Protein AF-A0A813G1R0-F1 (afdb_monomer_lite)

Structure (mmCIF, N/CA/C/O backbone):
data_AF-A0A813G1R0-F1
#
_entry.id   AF-A0A813G1R0-F1
#
loop_
_atom_site.group_PDB
_atom_site.id
_atom_site.type_symbol
_atom_site.label_atom_id
_atom_site.label_alt_id
_atom_site.label_comp_id
_atom_site.label_asym_id
_atom_site.label_entity_id
_atom_site.label_seq_id
_atom_site.pdbx_PDB_ins_code
_atom_site.Cartn_x
_atom_site.Cartn_y
_atom_site.Cartn_z
_atom_site.occupancy
_atom_site.B_iso_or_equiv
_atom_site.auth_seq_id
_atom_site.auth_comp_id
_atom_site.auth_asym_id
_atom_site.auth_atom_id
_atom_site.pdbx_PDB_model_num
ATOM 1 N N . VAL A 1 1 ? 22.957 17.852 -50.162 1.00 30.73 1 VAL A N 1
ATOM 2 C CA . VAL A 1 1 ? 22.153 16.612 -50.132 1.00 30.73 1 VAL A CA 1
ATOM 3 C C . VAL A 1 1 ? 22.762 15.683 -51.160 1.00 30.73 1 VAL A C 1
ATOM 5 O O . VAL A 1 1 ? 22.678 15.998 -52.336 1.00 30.73 1 VAL A O 1
ATOM 8 N N . MET A 1 2 ? 23.471 14.641 -50.731 1.00 24.53 2 MET A N 1
ATOM 9 C CA . MET A 1 2 ? 23.895 13.564 -51.629 1.00 24.53 2 MET A CA 1
ATOM 10 C C . MET A 1 2 ? 22.888 12.437 -51.421 1.00 24.53 2 MET A C 1
ATOM 12 O O . MET A 1 2 ? 22.866 11.824 -50.357 1.00 24.53 2 MET A O 1
ATOM 16 N N . LEU A 1 3 ? 21.995 12.244 -52.390 1.00 28.62 3 LEU A N 1
ATOM 17 C CA . LEU A 1 3 ? 21.210 11.019 -52.495 1.00 28.62 3 LEU A CA 1
ATOM 18 C C . LEU A 1 3 ? 22.170 9.966 -53.045 1.00 28.62 3 LEU A C 1
ATOM 20 O O . LEU A 1 3 ? 22.413 9.924 -54.244 1.00 28.62 3 LEU A O 1
ATOM 24 N N . ASN A 1 4 ? 22.785 9.186 -52.158 1.00 29.17 4 ASN A N 1
ATOM 25 C CA . ASN A 1 4 ? 23.457 7.967 -52.591 1.00 29.17 4 ASN A CA 1
ATOM 26 C C . ASN A 1 4 ? 22.372 6.979 -53.015 1.00 29.17 4 ASN A C 1
ATOM 28 O O . ASN A 1 4 ? 21.433 6.751 -52.249 1.00 29.17 4 ASN A O 1
ATOM 32 N N . ASP A 1 5 ? 22.511 6.438 -54.225 1.00 32.50 5 ASP A N 1
ATOM 33 C CA . ASP A 1 5 ? 21.647 5.414 -54.805 1.00 32.50 5 ASP A CA 1
ATOM 34 C C . ASP A 1 5 ? 21.373 4.303 -53.789 1.00 32.50 5 ASP A C 1
ATOM 36 O O . ASP A 1 5 ? 22.211 3.440 -53.509 1.00 32.50 5 ASP A O 1
ATOM 40 N N . ALA A 1 6 ? 20.175 4.340 -53.208 1.00 33.00 6 ALA A N 1
ATOM 41 C CA . ALA A 1 6 ? 19.661 3.241 -52.424 1.00 33.00 6 ALA A CA 1
ATOM 42 C C . ALA A 1 6 ? 19.329 2.124 -53.413 1.00 33.00 6 ALA A C 1
ATOM 44 O O . ALA A 1 6 ? 18.341 2.200 -54.143 1.00 33.00 6 ALA A O 1
ATOM 45 N N . LEU A 1 7 ? 20.182 1.101 -53.443 1.00 29.75 7 LEU A N 1
ATOM 46 C CA . LEU A 1 7 ? 19.891 -0.191 -54.050 1.00 29.75 7 LEU A CA 1
ATOM 47 C C . LEU A 1 7 ? 18.472 -0.623 -53.649 1.00 29.75 7 LEU A C 1
ATOM 49 O O . LEU A 1 7 ? 18.201 -0.981 -52.499 1.00 29.75 7 LEU A O 1
ATOM 53 N N . LEU A 1 8 ? 17.568 -0.552 -54.625 1.00 35.28 8 LEU A N 1
ATOM 54 C CA . LEU A 1 8 ? 16.200 -1.052 -54.580 1.00 35.28 8 LEU A CA 1
ATOM 55 C C . LEU A 1 8 ? 16.245 -2.580 -54.524 1.00 35.28 8 LEU A C 1
ATOM 57 O O . LEU A 1 8 ? 16.062 -3.280 -55.516 1.00 35.28 8 LEU A O 1
ATOM 61 N N . THR A 1 9 ? 16.503 -3.108 -53.335 1.00 27.70 9 THR A N 1
ATOM 62 C CA . THR A 1 9 ? 16.216 -4.505 -53.022 1.00 27.70 9 THR A CA 1
ATOM 63 C C . THR A 1 9 ? 14.806 -4.566 -52.454 1.00 27.70 9 THR A C 1
ATOM 65 O O . THR A 1 9 ? 14.555 -4.074 -51.356 1.00 27.70 9 THR A O 1
ATOM 68 N N . HIS A 1 10 ? 13.884 -5.173 -53.207 1.00 36.81 10 HIS A N 1
ATOM 69 C CA . HIS A 1 10 ? 12.603 -5.659 -52.694 1.00 36.81 10 HIS A CA 1
ATOM 70 C C . HIS A 1 10 ? 12.878 -6.691 -51.592 1.00 36.81 10 HIS A C 1
ATOM 72 O O . HIS A 1 10 ? 12.956 -7.890 -51.840 1.00 36.81 10 HIS A O 1
ATOM 78 N N . GLN A 1 11 ? 13.058 -6.227 -50.362 1.00 30.17 11 GLN A N 1
ATOM 79 C CA . GLN A 1 11 ? 12.936 -7.065 -49.183 1.00 30.17 11 GLN A CA 1
ATOM 80 C C . GLN A 1 11 ? 11.749 -6.541 -48.393 1.00 30.17 11 GLN A C 1
ATOM 82 O O . GLN A 1 11 ? 11.719 -5.377 -47.994 1.00 30.17 11 GLN A O 1
ATOM 87 N N . LEU A 1 12 ? 10.764 -7.424 -48.197 1.00 37.59 12 LEU A N 1
ATOM 88 C CA . LEU A 1 12 ? 9.763 -7.291 -47.142 1.00 37.59 12 LEU A CA 1
ATOM 89 C C . LEU A 1 12 ? 10.468 -6.786 -45.878 1.00 37.59 12 LEU A C 1
ATOM 91 O O . LEU A 1 12 ? 11.573 -7.268 -45.596 1.00 37.59 12 LEU A O 1
ATOM 95 N N . PRO A 1 13 ? 9.892 -5.814 -45.153 1.00 39.03 13 PRO A N 1
ATOM 96 C CA . PRO A 1 13 ? 10.573 -5.180 -44.041 1.00 39.03 13 PRO A CA 1
ATOM 97 C C . PRO A 1 13 ? 10.873 -6.241 -42.983 1.00 39.03 13 PRO A C 1
ATOM 99 O O . PRO A 1 13 ? 10.027 -6.589 -42.169 1.00 39.03 13 PRO A O 1
ATOM 102 N N . ARG A 1 14 ? 12.101 -6.772 -42.981 1.00 38.94 14 ARG A N 1
ATOM 103 C CA . ARG A 1 14 ? 12.626 -7.473 -41.817 1.00 38.94 14 ARG A CA 1
ATOM 104 C C . ARG A 1 14 ? 12.678 -6.430 -40.718 1.00 38.94 14 ARG A C 1
ATOM 106 O O . ARG A 1 14 ? 13.486 -5.498 -40.775 1.00 38.94 14 ARG A O 1
ATOM 113 N N . ALA A 1 15 ? 11.764 -6.569 -39.766 1.00 39.00 15 ALA A N 1
ATOM 114 C CA . ALA A 1 15 ? 11.732 -5.728 -38.594 1.00 39.00 15 ALA A CA 1
ATOM 115 C C . ALA A 1 15 ? 13.125 -5.759 -37.933 1.00 39.00 15 ALA A C 1
ATOM 117 O O . ALA A 1 15 ? 13.705 -6.839 -37.769 1.00 39.00 15 ALA A O 1
ATOM 118 N N . PRO A 1 16 ? 13.725 -4.600 -37.613 1.00 41.12 16 PRO A N 1
ATOM 119 C CA . PRO A 1 16 ? 14.946 -4.583 -36.822 1.00 41.12 16 PRO A CA 1
ATOM 120 C C . PRO A 1 16 ? 14.665 -5.242 -35.465 1.00 41.12 16 PRO A C 1
ATOM 122 O O . PRO A 1 16 ? 13.560 -5.108 -34.936 1.00 41.12 16 PRO A O 1
ATOM 125 N N . GLN A 1 17 ? 15.655 -5.956 -34.914 1.00 39.81 17 GLN A N 1
ATOM 126 C CA . GLN A 1 17 ? 15.546 -6.613 -33.607 1.00 39.81 17 GLN A CA 1
ATOM 127 C C . GLN A 1 17 ? 14.906 -5.668 -32.578 1.00 39.81 17 GLN A C 1
ATOM 129 O O . GLN A 1 17 ? 15.433 -4.589 -32.308 1.00 39.81 17 GLN A O 1
ATOM 134 N N . GLY A 1 18 ? 13.757 -6.084 -32.038 1.00 46.78 18 GLY A N 1
ATOM 135 C CA . GLY A 1 18 ? 13.035 -5.373 -30.982 1.00 46.78 18 GLY A CA 1
ATOM 136 C C . GLY A 1 18 ? 11.802 -4.571 -31.410 1.00 46.78 18 GLY A C 1
ATOM 137 O O . GLY A 1 18 ? 11.197 -3.955 -30.540 1.00 46.78 18 GLY A O 1
ATOM 138 N N . LYS A 1 19 ? 11.403 -4.567 -32.690 1.00 43.75 19 LYS A N 1
ATOM 139 C CA . LYS A 1 19 ? 10.114 -3.994 -33.125 1.00 43.75 19 LYS A CA 1
ATOM 140 C C . LYS A 1 19 ? 9.242 -5.043 -33.802 1.00 43.75 19 LYS A C 1
ATOM 142 O O . LYS A 1 19 ? 9.749 -5.852 -34.574 1.00 43.75 19 LYS A O 1
ATOM 147 N N . SER A 1 20 ? 7.952 -5.046 -33.494 1.00 49.38 20 SER A N 1
ATOM 148 C CA . SER A 1 20 ? 6.974 -5.979 -34.075 1.00 49.38 20 SER A CA 1
ATOM 149 C C . SER A 1 20 ? 6.301 -5.356 -35.306 1.00 49.38 20 SER A C 1
ATOM 151 O O . SER A 1 20 ? 6.357 -4.141 -35.487 1.00 49.38 20 SER A O 1
ATOM 153 N N . GLU A 1 21 ? 5.665 -6.153 -36.175 1.00 49.56 21 GLU A N 1
ATOM 154 C CA . GLU A 1 21 ? 4.929 -5.628 -37.347 1.00 49.56 21 GLU A CA 1
ATOM 155 C C . GLU A 1 21 ? 3.867 -4.573 -36.971 1.00 49.56 21 GLU A C 1
ATOM 157 O O . GLU A 1 21 ? 3.545 -3.718 -37.792 1.00 49.56 21 GLU A O 1
ATOM 162 N N . GLY A 1 22 ? 3.383 -4.578 -35.722 1.00 54.81 22 GLY A N 1
ATOM 163 C CA . GLY A 1 22 ? 2.436 -3.594 -35.188 1.00 54.81 22 GLY A CA 1
ATOM 164 C C . GLY A 1 22 ? 3.024 -2.213 -34.870 1.00 54.81 22 GLY A C 1
ATOM 165 O O . GLY A 1 22 ? 2.262 -1.267 -34.695 1.00 54.81 22 GLY A O 1
ATOM 166 N N . ASP A 1 23 ? 4.353 -2.058 -34.837 1.00 54.28 23 ASP A N 1
ATOM 167 C CA . ASP A 1 23 ? 5.009 -0.752 -34.634 1.00 54.28 23 ASP A CA 1
ATOM 168 C C . ASP A 1 23 ? 5.011 0.116 -35.902 1.00 54.28 23 ASP A C 1
ATOM 170 O O . ASP A 1 23 ? 5.412 1.285 -35.874 1.00 54.28 23 ASP A O 1
ATOM 174 N N . PHE A 1 24 ? 4.590 -0.456 -37.031 1.00 57.41 24 PHE A N 1
ATOM 175 C CA . PHE A 1 24 ? 4.433 0.252 -38.288 1.00 57.41 24 PHE A CA 1
ATOM 176 C C . PHE A 1 24 ? 2.942 0.480 -38.560 1.00 57.41 24 PHE A C 1
ATOM 178 O O . PHE A 1 24 ? 2.126 -0.413 -38.336 1.00 57.41 24 PHE A O 1
ATOM 185 N N . PRO A 1 25 ? 2.550 1.662 -39.069 1.00 59.22 25 PRO A N 1
ATOM 186 C CA . PRO A 1 25 ? 1.177 1.873 -39.510 1.00 59.22 25 PRO A CA 1
ATOM 187 C C . PRO A 1 25 ? 0.810 0.808 -40.556 1.00 59.22 25 PRO A C 1
ATOM 189 O O . PRO A 1 25 ? 1.665 0.494 -41.390 1.00 59.22 25 PRO A O 1
ATOM 192 N N . PRO A 1 26 ? -0.432 0.285 -40.548 1.00 58.59 26 PRO A N 1
ATOM 193 C CA . PRO A 1 26 ? -0.821 -0.879 -41.336 1.00 58.59 26 PRO A CA 1
ATOM 194 C C . PRO A 1 26 ? -0.402 -0.706 -42.795 1.00 58.59 26 PRO A C 1
ATOM 196 O O . PRO A 1 26 ? -0.810 0.243 -43.479 1.00 58.59 26 PRO A O 1
ATOM 199 N N . ALA A 1 27 ? 0.474 -1.603 -43.242 1.00 56.25 27 ALA A N 1
ATOM 200 C CA . ALA A 1 27 ? 1.057 -1.555 -44.568 1.00 56.25 27 ALA A CA 1
ATOM 201 C C . ALA A 1 27 ? -0.015 -1.939 -45.596 1.00 56.25 27 ALA A C 1
ATOM 203 O O . ALA A 1 27 ? -0.269 -3.108 -45.865 1.00 56.25 27 ALA A O 1
ATOM 204 N N . SER A 1 28 ? -0.658 -0.935 -46.190 1.00 55.91 28 SER A N 1
ATOM 205 C CA . SER A 1 28 ? -1.294 -1.127 -47.493 1.00 55.91 28 SER A CA 1
ATOM 206 C C . SER A 1 28 ? -0.185 -1.291 -48.533 1.00 55.91 28 SER A C 1
ATOM 208 O O . SER A 1 28 ? 0.828 -0.592 -48.469 1.00 55.91 28 SER A O 1
ATOM 210 N N . ALA A 1 29 ? -0.372 -2.199 -49.495 1.00 61.06 29 ALA A N 1
ATOM 211 C CA . ALA A 1 29 ? 0.626 -2.626 -50.489 1.00 61.06 29 ALA A CA 1
ATOM 212 C C . ALA A 1 29 ? 1.203 -1.510 -51.403 1.00 61.06 29 ALA A C 1
ATOM 214 O O . ALA A 1 29 ? 1.946 -1.800 -52.334 1.00 61.06 29 ALA A O 1
ATOM 215 N N . GLN A 1 30 ? 0.878 -0.238 -51.154 1.00 62.22 30 GLN A N 1
ATOM 216 C CA . GLN A 1 30 ? 1.294 0.934 -51.929 1.00 62.22 30 GLN A CA 1
ATOM 217 C C . GLN A 1 30 ? 2.112 1.969 -51.136 1.00 62.22 30 GLN A C 1
ATOM 219 O O . GLN A 1 30 ? 2.388 3.046 -51.662 1.00 62.22 30 GLN A O 1
ATOM 224 N N . ARG A 1 31 ? 2.505 1.704 -49.883 1.00 62.78 31 ARG A N 1
ATOM 225 C CA . ARG A 1 31 ? 3.270 2.680 -49.083 1.00 62.78 31 ARG A CA 1
ATOM 226 C C . ARG A 1 31 ? 4.737 2.278 -48.943 1.00 62.78 31 ARG A C 1
ATOM 228 O O . ARG A 1 31 ? 5.054 1.225 -48.401 1.00 62.78 31 ARG A O 1
ATOM 235 N N . LEU A 1 32 ? 5.625 3.152 -49.420 1.00 67.50 32 LEU A N 1
ATOM 236 C CA . LEU A 1 32 ? 7.070 3.078 -49.202 1.00 67.50 32 LEU A CA 1
ATOM 237 C C . LEU A 1 32 ? 7.421 3.853 -47.929 1.00 67.50 32 LEU A C 1
ATOM 239 O O . LEU A 1 32 ? 7.044 5.016 -47.785 1.00 67.50 32 LEU A O 1
ATOM 243 N N . TYR A 1 33 ? 8.154 3.215 -47.020 1.00 71.50 33 TYR A N 1
ATOM 244 C CA . TYR A 1 33 ? 8.615 3.829 -45.777 1.00 71.50 33 TYR A CA 1
ATOM 245 C C . TYR A 1 33 ? 10.126 4.040 -45.828 1.00 71.50 33 TYR A C 1
ATOM 247 O O . TYR A 1 33 ? 10.878 3.150 -46.224 1.00 71.50 33 TYR A O 1
ATOM 255 N N . VAL A 1 34 ? 10.578 5.216 -45.397 1.00 77.44 34 VAL A N 1
ATOM 256 C CA . VAL A 1 34 ? 12.003 5.524 -45.248 1.00 77.44 34 VAL A CA 1
ATOM 257 C C . VAL A 1 34 ? 12.429 5.157 -43.830 1.00 77.44 34 VAL A C 1
ATOM 259 O O . VAL A 1 34 ? 11.888 5.693 -42.865 1.00 77.44 34 VAL A O 1
ATOM 262 N N . LYS A 1 35 ? 13.388 4.233 -43.701 1.00 76.38 35 LYS A N 1
ATOM 263 C CA . LYS A 1 35 ? 13.893 3.766 -42.400 1.00 76.38 35 LYS A CA 1
ATOM 264 C C . LYS A 1 35 ? 14.818 4.786 -41.735 1.00 76.38 35 LYS A C 1
ATOM 266 O O . LYS A 1 35 ? 14.708 5.023 -40.537 1.00 76.38 35 LYS A O 1
ATOM 271 N N . GLU A 1 36 ? 15.732 5.369 -42.503 1.00 79.25 36 GLU A N 1
ATOM 272 C CA . GLU A 1 36 ? 16.735 6.306 -42.001 1.00 79.25 36 GLU A CA 1
ATOM 273 C C . GLU A 1 36 ? 17.162 7.302 -43.081 1.00 79.25 36 GLU A C 1
ATOM 275 O O . GLU A 1 36 ? 17.085 7.020 -44.277 1.00 79.25 36 GLU A O 1
ATOM 280 N N . LEU A 1 37 ? 17.618 8.473 -42.637 1.00 81.88 37 LEU A N 1
ATOM 281 C CA . LEU A 1 37 ? 18.234 9.500 -43.467 1.00 81.88 37 LEU A CA 1
ATOM 282 C C . LEU A 1 37 ? 19.536 9.928 -42.797 1.00 81.88 37 LEU A C 1
ATOM 284 O O . LEU A 1 37 ? 19.546 10.270 -41.614 1.00 81.88 37 LEU A O 1
ATOM 288 N N . ASN A 1 38 ? 20.622 9.927 -43.562 1.00 82.00 38 ASN A N 1
ATOM 289 C CA . ASN A 1 38 ? 21.938 10.318 -43.080 1.00 82.00 38 ASN A CA 1
ATOM 290 C C . ASN A 1 38 ? 22.270 11.724 -43.589 1.00 82.00 38 ASN A C 1
ATOM 292 O O . ASN A 1 38 ? 22.251 11.982 -44.793 1.00 82.00 38 ASN A O 1
ATOM 296 N N . PHE A 1 39 ? 22.572 12.639 -42.667 1.00 81.19 39 PHE A N 1
ATOM 297 C CA . PHE A 1 39 ? 22.906 14.028 -42.976 1.00 81.19 39 PHE A CA 1
ATOM 298 C C . PHE A 1 39 ? 24.351 14.330 -42.577 1.00 81.19 39 PHE A C 1
ATOM 300 O O . PHE A 1 39 ? 24.813 13.910 -41.521 1.00 81.19 39 PHE A O 1
ATOM 307 N N . GLN A 1 40 ? 25.053 15.102 -43.408 1.00 80.19 40 GLN A N 1
ATOM 308 C CA . GLN A 1 40 ? 26.428 15.531 -43.157 1.00 80.19 40 GLN A CA 1
ATOM 309 C C . GLN A 1 40 ? 26.513 17.061 -43.159 1.00 80.19 40 GLN A C 1
ATOM 311 O O . GLN A 1 40 ? 25.899 17.727 -43.992 1.00 80.19 40 GLN A O 1
ATOM 316 N N . SER A 1 41 ? 27.301 17.611 -42.238 1.00 81.69 41 SER A N 1
ATOM 317 C CA . SER A 1 41 ? 27.563 19.041 -42.076 1.00 81.69 41 SER A CA 1
ATOM 318 C C . SER A 1 41 ? 29.051 19.226 -41.831 1.00 81.69 41 SER A C 1
ATOM 320 O O . SER A 1 41 ? 29.693 18.384 -41.206 1.00 81.69 41 SER A O 1
ATOM 322 N N . ARG A 1 42 ? 29.594 20.341 -42.321 1.00 83.06 42 ARG A N 1
ATOM 323 C CA . ARG A 1 42 ? 30.981 20.753 -42.059 1.00 83.06 42 ARG A CA 1
ATOM 324 C C . ARG A 1 42 ? 31.131 21.495 -40.727 1.00 83.06 42 ARG A C 1
ATOM 326 O O . ARG A 1 42 ? 32.243 21.626 -40.238 1.00 83.06 42 ARG A O 1
ATOM 333 N N . VAL A 1 43 ? 30.018 21.966 -40.162 1.00 84.31 43 VAL A N 1
ATOM 334 C CA . VAL A 1 43 ? 29.938 22.704 -38.894 1.00 84.31 43 VAL A CA 1
ATOM 335 C C . VAL A 1 43 ? 29.176 21.835 -37.898 1.00 84.31 43 VAL A C 1
ATOM 337 O O . VAL A 1 43 ? 28.017 21.484 -38.150 1.00 84.31 43 VAL A O 1
ATOM 340 N N . LYS A 1 44 ? 29.839 21.438 -36.809 1.00 78.69 44 LYS A N 1
ATOM 341 C CA . LYS A 1 44 ? 29.329 20.457 -35.838 1.00 78.69 44 LYS A CA 1
ATOM 342 C C . LYS A 1 44 ? 28.205 21.045 -34.979 1.00 78.69 44 LYS A C 1
ATOM 344 O O . LYS A 1 44 ? 27.190 20.391 -34.748 1.00 78.69 44 LYS A O 1
ATOM 349 N N . GLU A 1 45 ? 28.347 22.311 -34.607 1.00 85.06 45 GLU A N 1
ATOM 350 C CA . GLU A 1 45 ? 27.463 23.056 -33.706 1.00 85.06 45 GLU A CA 1
ATOM 351 C C . GLU A 1 45 ? 26.021 23.127 -34.236 1.00 85.06 45 GLU A C 1
ATOM 353 O O . GLU A 1 45 ? 25.057 23.098 -33.468 1.00 85.06 45 GLU A O 1
ATOM 358 N N . ASN A 1 46 ? 25.860 23.148 -35.564 1.00 80.94 46 ASN A N 1
ATOM 359 C CA . ASN A 1 46 ? 24.551 23.157 -36.214 1.00 80.94 46 ASN A CA 1
ATOM 360 C C . ASN A 1 46 ? 23.757 21.878 -35.921 1.00 80.94 46 ASN A C 1
ATOM 362 O O . ASN A 1 46 ? 22.563 21.953 -35.630 1.00 80.94 46 ASN A O 1
ATOM 366 N N . PHE A 1 47 ? 24.397 20.705 -35.967 1.00 82.75 47 PHE A N 1
ATOM 367 C CA . PHE A 1 47 ? 23.706 19.453 -35.656 1.00 82.75 47 PHE A CA 1
ATOM 368 C C . PHE A 1 47 ? 23.456 19.288 -34.167 1.00 82.75 47 PHE A C 1
ATOM 370 O O . PHE A 1 47 ? 22.386 18.807 -33.804 1.00 82.75 47 PHE A O 1
ATOM 377 N N . ASP A 1 48 ? 24.376 19.730 -33.313 1.00 83.88 48 ASP A N 1
ATOM 378 C CA . ASP A 1 48 ? 24.172 19.679 -31.864 1.00 83.88 48 ASP A CA 1
ATOM 379 C C . ASP A 1 48 ? 22.937 20.508 -31.457 1.00 83.88 48 ASP A C 1
ATOM 381 O O . ASP A 1 48 ? 22.081 20.028 -30.708 1.00 83.88 48 ASP A O 1
ATOM 385 N N . SER A 1 49 ? 22.771 21.706 -32.031 1.00 86.81 49 SER A N 1
ATOM 386 C CA . SER A 1 49 ? 21.573 22.540 -31.846 1.00 86.81 49 SER A CA 1
ATOM 387 C C . SER A 1 49 ? 20.291 21.845 -32.331 1.00 86.81 49 SER A C 1
ATOM 389 O O . SER A 1 49 ? 19.304 21.754 -31.594 1.00 86.81 49 SER A O 1
ATOM 391 N N . ILE A 1 50 ? 20.311 21.275 -33.542 1.00 85.38 50 ILE A N 1
ATOM 392 C CA . ILE A 1 50 ? 19.150 20.587 -34.129 1.00 85.38 50 ILE A CA 1
ATOM 393 C C . ILE A 1 50 ? 18.771 19.337 -33.323 1.00 85.38 50 ILE A C 1
ATOM 395 O O . ILE A 1 50 ? 17.591 19.119 -33.054 1.00 85.38 50 ILE A O 1
ATOM 399 N N . ILE A 1 51 ? 19.746 18.530 -32.896 1.00 85.94 51 ILE A N 1
ATOM 400 C CA . ILE A 1 51 ? 19.518 17.330 -32.079 1.00 85.94 51 ILE A CA 1
ATOM 401 C C . ILE A 1 51 ? 18.899 17.715 -30.735 1.00 85.94 51 ILE A C 1
ATOM 403 O O . ILE A 1 51 ? 17.979 17.039 -30.270 1.00 85.94 51 ILE A O 1
ATOM 407 N N . ASN A 1 52 ? 19.371 18.796 -30.113 1.00 87.38 52 ASN A N 1
ATOM 408 C CA . ASN A 1 52 ? 18.817 19.279 -28.852 1.00 87.38 52 ASN A CA 1
ATOM 409 C C . ASN A 1 52 ? 17.372 19.76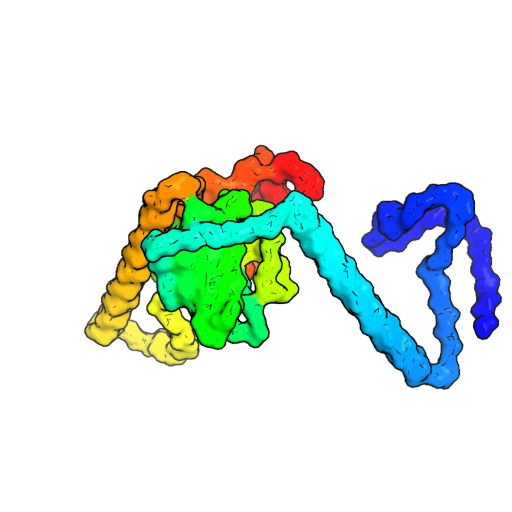5 -29.016 1.00 87.38 52 ASN A C 1
ATOM 411 O O . ASN A 1 52 ? 16.506 19.331 -28.253 1.00 87.38 52 ASN A O 1
ATOM 415 N N . SER A 1 53 ? 17.093 20.560 -30.053 1.00 88.94 53 SER A N 1
ATOM 416 C CA . SER A 1 53 ? 15.734 20.991 -30.406 1.00 88.94 53 SER A CA 1
ATOM 417 C C . SER A 1 53 ? 14.810 19.795 -30.678 1.00 88.94 53 SER A C 1
ATOM 419 O O . SER A 1 53 ? 13.718 19.696 -30.119 1.00 88.94 53 SER A O 1
ATOM 421 N N . HIS A 1 54 ? 15.275 18.806 -31.444 1.00 85.25 54 HIS A N 1
ATOM 422 C CA . HIS A 1 54 ? 14.511 17.593 -31.726 1.00 85.25 54 HIS A CA 1
ATOM 423 C C . HIS A 1 54 ? 14.223 16.775 -30.460 1.00 85.25 54 HIS A C 1
ATOM 425 O O . HIS A 1 54 ? 13.088 16.352 -30.243 1.00 85.25 54 HIS A O 1
ATOM 431 N N . LYS A 1 55 ? 15.216 16.588 -29.579 1.00 89.12 55 LYS A N 1
ATOM 432 C CA . LYS A 1 55 ? 15.016 15.926 -28.279 1.00 89.12 55 LYS A CA 1
ATOM 433 C C . LYS A 1 55 ? 14.008 16.681 -27.414 1.00 89.12 55 LYS A C 1
ATOM 435 O O . LYS A 1 55 ? 13.256 16.058 -26.668 1.00 89.12 55 LYS A O 1
ATOM 440 N N . GLU A 1 56 ? 13.978 18.008 -27.482 1.00 89.69 56 GLU A N 1
ATOM 441 C CA . GLU A 1 56 ? 12.976 18.809 -26.783 1.00 89.69 56 GLU A CA 1
ATOM 442 C C . GLU A 1 56 ? 11.571 18.601 -27.360 1.00 89.69 56 GLU A C 1
ATOM 444 O O . GLU A 1 56 ? 10.642 18.330 -26.599 1.00 89.69 56 GLU A O 1
ATOM 449 N N . VAL A 1 57 ? 11.418 18.620 -28.686 1.00 89.75 57 VAL A N 1
ATOM 450 C CA . VAL A 1 57 ? 10.143 18.311 -29.354 1.00 89.75 57 VAL A CA 1
ATOM 451 C C . VAL A 1 57 ? 9.669 16.898 -29.008 1.00 89.75 57 VAL A C 1
ATOM 453 O O . VAL A 1 57 ? 8.508 16.724 -28.643 1.00 89.75 57 VAL A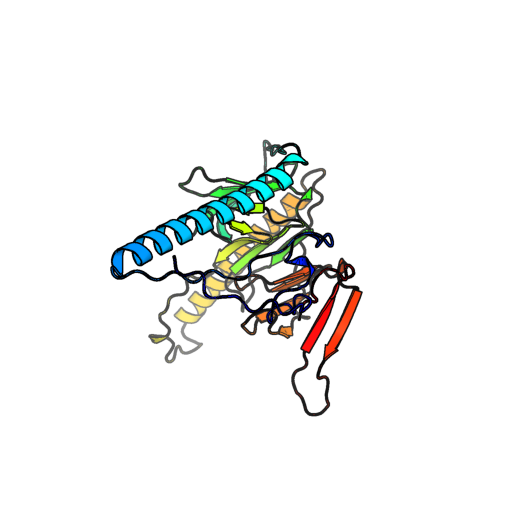 O 1
ATOM 456 N N . GLN A 1 58 ? 10.556 15.899 -29.031 1.00 82.50 58 GLN A N 1
ATOM 457 C CA . GLN A 1 58 ? 10.228 14.530 -28.624 1.00 82.50 58 GLN A CA 1
ATOM 458 C C . GLN A 1 58 ? 9.733 14.460 -27.175 1.00 82.50 58 GLN A C 1
ATOM 460 O O . GLN A 1 58 ? 8.749 13.777 -26.898 1.00 82.50 58 GLN A O 1
ATOM 465 N N . ARG A 1 59 ? 10.378 15.178 -26.245 1.00 84.62 59 ARG A N 1
ATOM 466 C CA . ARG A 1 59 ? 9.912 15.253 -24.850 1.00 84.62 59 ARG A CA 1
ATOM 467 C C . ARG A 1 59 ? 8.540 15.916 -24.747 1.00 84.62 59 ARG A C 1
ATOM 469 O O . ARG A 1 59 ? 7.686 15.393 -24.039 1.00 84.62 59 ARG A O 1
ATOM 476 N N . ARG A 1 60 ? 8.309 17.020 -25.466 1.00 84.56 60 ARG A N 1
ATOM 477 C CA . ARG A 1 60 ? 7.009 17.717 -25.491 1.00 84.56 60 ARG A CA 1
ATOM 478 C C . ARG A 1 60 ? 5.896 16.832 -26.058 1.00 84.56 60 ARG A C 1
ATOM 480 O O . ARG A 1 60 ? 4.806 16.820 -25.499 1.00 84.56 60 ARG A O 1
ATOM 487 N N . MET A 1 61 ? 6.170 16.069 -27.119 1.00 79.81 61 MET A N 1
ATOM 488 C CA . MET A 1 61 ? 5.200 15.135 -27.706 1.00 79.81 61 MET A CA 1
ATOM 489 C C . MET A 1 61 ? 4.853 14.000 -26.744 1.00 79.81 61 MET A C 1
ATOM 491 O O . MET A 1 61 ? 3.676 13.797 -26.470 1.00 79.81 61 MET A O 1
ATOM 495 N N . LYS A 1 62 ? 5.858 13.346 -26.144 1.00 77.81 62 LYS A N 1
ATOM 496 C CA . LYS A 1 62 ? 5.621 12.309 -25.126 1.00 77.81 62 LYS A CA 1
ATOM 497 C C . LYS A 1 62 ? 4.812 12.840 -23.941 1.00 77.81 62 LYS A C 1
ATOM 499 O O . LYS A 1 62 ? 3.903 12.171 -23.471 1.00 77.81 62 LYS A O 1
ATOM 504 N N . HIS A 1 63 ? 5.109 14.055 -23.476 1.00 77.12 63 HIS A N 1
ATOM 505 C CA . HIS A 1 63 ? 4.343 14.688 -22.400 1.00 77.12 63 HIS A CA 1
ATOM 506 C C . HIS A 1 63 ? 2.883 14.931 -22.803 1.00 77.12 63 HIS A C 1
ATOM 508 O O . HIS A 1 63 ? 1.974 14.666 -22.024 1.00 77.12 63 HIS A O 1
ATOM 514 N N . ARG A 1 64 ? 2.652 15.397 -24.036 1.00 77.12 64 ARG A N 1
ATOM 515 C CA . ARG A 1 64 ? 1.310 15.650 -24.571 1.00 77.12 64 ARG A CA 1
ATOM 516 C C . ARG A 1 64 ? 0.500 14.366 -24.759 1.00 77.12 64 ARG A C 1
ATOM 518 O O . ARG A 1 64 ? -0.699 14.390 -24.508 1.00 77.12 64 ARG A O 1
ATOM 525 N N . GLU A 1 65 ? 1.127 13.275 -25.197 1.00 73.25 65 GLU A N 1
ATOM 526 C CA . GLU A 1 65 ? 0.476 11.963 -25.310 1.00 73.25 65 GLU A CA 1
ATOM 527 C C . GLU A 1 65 ? 0.023 11.467 -23.936 1.00 73.25 65 GLU A C 1
ATOM 529 O O . GLU A 1 65 ? -1.168 11.212 -23.763 1.00 73.25 65 GLU A O 1
ATOM 534 N N . VAL A 1 66 ? 0.913 11.488 -22.936 1.00 67.81 66 VAL A N 1
ATOM 535 C CA . VAL A 1 66 ? 0.583 11.133 -21.544 1.00 67.81 66 VAL A CA 1
ATOM 536 C C . VAL A 1 66 ? -0.546 12.011 -20.992 1.00 67.81 66 VAL A C 1
ATOM 538 O O . VAL A 1 66 ? -1.506 11.501 -20.422 1.00 67.81 66 VAL A O 1
ATOM 541 N N . GLU A 1 67 ? -0.498 13.331 -21.200 1.00 66.38 67 GLU A N 1
ATOM 542 C CA . GLU A 1 67 ? -1.592 14.229 -20.798 1.00 66.38 67 GLU A CA 1
ATOM 543 C C . GLU A 1 67 ? -2.911 13.928 -21.524 1.00 66.38 67 GLU A C 1
ATOM 545 O O . GLU A 1 67 ? -3.991 14.094 -20.952 1.00 66.38 67 GLU A O 1
ATOM 550 N N . SER A 1 68 ? -2.847 13.523 -22.795 1.00 62.66 68 SER A N 1
ATOM 551 C CA . SER A 1 68 ? -4.029 13.201 -23.593 1.00 62.66 68 SER A CA 1
ATOM 552 C C . SER A 1 68 ? -4.666 11.873 -23.189 1.00 62.66 68 SER A C 1
ATOM 554 O O . SER A 1 68 ? -5.891 11.784 -23.185 1.00 62.66 68 SER A O 1
ATOM 556 N N . GLU A 1 69 ? -3.867 10.881 -22.792 1.00 62.75 69 GLU A N 1
ATOM 557 C CA . GLU A 1 69 ? -4.344 9.623 -22.211 1.00 62.75 69 GLU A CA 1
ATOM 558 C C . GLU A 1 69 ? -5.015 9.876 -20.860 1.00 62.75 69 GLU A C 1
ATOM 560 O O . GLU A 1 69 ? -6.158 9.474 -20.668 1.00 62.75 69 GLU A O 1
ATOM 565 N N . VAL A 1 70 ? -4.387 10.673 -19.985 1.00 58.97 70 VAL A N 1
ATOM 566 C CA . VAL A 1 70 ? -4.981 11.087 -18.699 1.00 58.97 70 VAL A CA 1
ATOM 567 C C . VAL A 1 70 ? -6.325 11.794 -18.908 1.00 58.97 70 VAL A C 1
ATOM 569 O O . VAL A 1 70 ? -7.290 11.526 -18.193 1.00 58.97 70 VAL A O 1
ATOM 572 N N . LYS A 1 71 ? -6.431 12.677 -19.911 1.00 57.06 71 LYS A N 1
ATOM 573 C CA . LYS A 1 71 ? -7.693 13.359 -20.244 1.00 57.06 71 LYS A CA 1
ATOM 574 C C . LYS A 1 71 ? -8.748 12.423 -20.831 1.00 57.06 71 LYS A C 1
ATOM 576 O O . LYS A 1 71 ? -9.927 12.644 -20.572 1.00 57.06 71 LYS A O 1
ATOM 581 N N . LYS A 1 72 ? -8.355 11.411 -21.608 1.00 54.62 72 LYS A N 1
ATOM 582 C CA . LYS A 1 72 ? -9.284 10.424 -22.176 1.00 54.62 72 LYS A CA 1
ATOM 583 C C . LYS A 1 72 ? -9.839 9.493 -21.098 1.00 54.62 72 LYS A C 1
ATOM 585 O O . LYS A 1 72 ? -11.060 9.375 -21.032 1.00 54.62 72 LYS A O 1
ATOM 590 N N . ASP A 1 73 ? -8.998 8.976 -20.199 1.00 51.81 73 ASP A N 1
ATOM 591 C CA . ASP A 1 73 ? -9.432 8.200 -19.020 1.00 51.81 73 ASP A CA 1
ATOM 592 C C . ASP A 1 73 ? -10.392 9.017 -18.136 1.00 51.81 73 ASP A C 1
ATOM 594 O O . ASP A 1 73 ? -11.419 8.526 -17.669 1.00 51.81 73 ASP A O 1
ATOM 598 N N . SER A 1 74 ? -10.116 10.315 -17.980 1.00 47.91 74 SER A N 1
ATOM 599 C CA . SER A 1 74 ? -10.960 11.229 -17.196 1.00 47.91 74 SER A CA 1
ATOM 600 C C . SER A 1 74 ? -12.274 11.619 -17.891 1.00 47.91 74 SER A C 1
ATOM 602 O O . SER A 1 74 ? -13.196 12.084 -17.230 1.00 47.91 74 SER A O 1
ATOM 604 N N . SER A 1 75 ? -12.385 11.477 -19.217 1.00 42.91 75 SER A N 1
ATOM 605 C CA . SER A 1 75 ? -13.541 11.969 -19.990 1.00 42.91 75 SER A CA 1
ATOM 606 C C . SER A 1 75 ? -14.767 11.047 -19.969 1.00 42.91 75 SER A C 1
ATOM 608 O O . SER A 1 75 ? -15.866 11.502 -20.278 1.00 42.91 75 SER A O 1
ATOM 610 N N . GLY A 1 76 ? -14.601 9.778 -19.575 1.00 47.38 76 GLY A N 1
ATOM 611 C CA . GLY A 1 76 ? -15.704 8.820 -19.409 1.00 47.38 76 GLY A CA 1
ATOM 612 C C . GLY A 1 76 ? -16.361 8.843 -18.024 1.00 47.38 76 GLY A C 1
ATOM 613 O O . GLY A 1 76 ? -17.484 8.368 -17.869 1.00 47.38 76 GLY A O 1
ATOM 614 N N . THR A 1 77 ? -15.698 9.431 -17.026 1.00 50.59 77 THR A N 1
ATOM 615 C CA . THR A 1 77 ? -16.168 9.458 -15.637 1.00 50.59 77 THR A CA 1
ATOM 616 C C . THR A 1 77 ? -16.453 10.906 -15.264 1.00 50.59 77 THR A C 1
ATOM 618 O O . THR A 1 77 ? -15.536 11.722 -15.221 1.00 50.59 77 THR A O 1
ATOM 621 N N . GLN A 1 78 ? -17.718 11.265 -15.010 1.00 52.31 78 GLN A N 1
ATOM 622 C CA . GLN A 1 78 ? -18.027 12.559 -14.387 1.00 52.31 78 GLN A CA 1
ATOM 623 C C . GLN A 1 78 ? -17.122 12.730 -13.162 1.00 52.31 78 GLN A C 1
ATOM 625 O O . GLN A 1 78 ? -17.021 11.801 -12.364 1.00 52.31 78 GLN A O 1
ATOM 630 N N . ALA A 1 79 ? -16.456 13.882 -13.030 1.00 61.81 79 ALA A N 1
ATOM 631 C CA . ALA A 1 79 ? -15.582 14.162 -11.895 1.00 61.81 79 ALA A CA 1
ATOM 632 C C . ALA A 1 79 ? -16.380 13.987 -10.593 1.00 61.81 79 ALA A C 1
ATOM 634 O O . ALA A 1 79 ? -17.185 14.847 -10.230 1.00 61.81 79 ALA A O 1
ATOM 635 N N . GLN A 1 80 ? -16.211 12.837 -9.933 1.00 75.06 80 GLN A N 1
ATOM 636 C CA . GLN A 1 80 ? -16.882 12.556 -8.674 1.00 75.06 80 GLN A CA 1
ATOM 637 C C . GLN A 1 80 ? -16.396 13.573 -7.646 1.00 75.06 80 GLN A C 1
ATOM 639 O O . GLN A 1 80 ? -15.205 13.861 -7.541 1.00 75.06 80 GLN A O 1
ATOM 644 N N . ILE A 1 81 ? -17.341 14.146 -6.907 1.00 85.75 81 ILE A N 1
ATOM 645 C CA . ILE A 1 81 ? -17.052 15.081 -5.826 1.00 85.75 81 ILE A CA 1
ATOM 646 C C . ILE A 1 81 ? -17.157 14.311 -4.516 1.00 85.75 81 ILE A C 1
ATOM 648 O O . ILE A 1 81 ? -18.101 13.548 -4.292 1.00 85.75 81 ILE A O 1
ATOM 652 N N . LEU A 1 82 ? -16.176 14.512 -3.644 1.00 89.31 82 LEU A N 1
ATOM 653 C CA . LEU A 1 82 ? -16.177 13.919 -2.319 1.00 89.31 82 LEU A CA 1
ATOM 654 C C . LEU A 1 82 ? -17.290 14.523 -1.454 1.00 89.31 82 LEU A C 1
ATOM 656 O O . LEU A 1 82 ? -17.388 15.740 -1.296 1.00 89.31 82 LEU A O 1
ATOM 660 N N . GLN A 1 83 ? -18.119 13.662 -0.882 1.00 88.69 83 GLN A N 1
ATOM 661 C CA . GLN A 1 83 ? -19.264 14.028 -0.062 1.00 88.69 83 GLN A CA 1
ATOM 662 C C . GLN A 1 83 ? -18.862 14.021 1.417 1.00 88.69 83 GLN A C 1
ATOM 664 O O . GLN A 1 83 ? -18.938 13.006 2.115 1.00 88.69 83 GLN A O 1
ATOM 669 N N . THR A 1 84 ? -18.396 15.177 1.887 1.00 89.50 84 THR A N 1
ATOM 670 C CA . THR A 1 84 ? -17.877 15.381 3.244 1.00 89.50 84 THR A CA 1
ATOM 671 C C . THR A 1 84 ? -18.958 15.181 4.313 1.00 89.50 84 THR A C 1
ATOM 673 O O . THR A 1 84 ? -20.023 15.796 4.271 1.00 89.50 84 THR A O 1
ATOM 676 N N . LEU A 1 85 ? -18.661 14.343 5.308 1.00 87.50 85 LEU A N 1
ATOM 677 C CA . LEU A 1 85 ? -19.493 14.160 6.501 1.00 87.50 85 LEU A CA 1
ATOM 678 C C . LEU A 1 85 ? -19.292 15.311 7.499 1.00 87.50 85 LEU A C 1
ATOM 680 O O . LEU A 1 85 ? -18.227 15.917 7.547 1.00 87.50 85 LEU A O 1
ATOM 684 N N . ARG A 1 86 ? -20.292 15.596 8.348 1.00 83.62 86 ARG A N 1
ATOM 685 C CA . ARG A 1 86 ? -20.127 16.579 9.445 1.00 83.62 86 ARG A CA 1
ATOM 686 C C . ARG A 1 86 ? -19.219 16.064 10.562 1.00 83.62 86 ARG A C 1
ATOM 688 O O . ARG A 1 86 ? -18.508 16.848 11.175 1.00 83.62 86 ARG A O 1
ATOM 695 N N . SER A 1 87 ? -19.285 14.762 10.825 1.00 89.00 87 SER A N 1
ATOM 696 C CA . SER A 1 87 ? -18.402 14.033 11.732 1.00 89.00 87 SER A CA 1
ATOM 697 C C . SER A 1 87 ? -17.794 12.891 10.936 1.00 89.00 87 SER A C 1
ATOM 699 O O . SER A 1 87 ? -18.531 12.113 10.331 1.00 89.00 87 SER A O 1
ATOM 701 N N . PHE A 1 88 ? -16.470 12.833 10.886 1.00 92.56 88 PHE A N 1
ATOM 702 C CA . PHE A 1 88 ? -15.727 11.847 10.114 1.00 92.56 88 PHE A CA 1
ATOM 703 C C . PHE A 1 88 ? -14.633 11.219 10.978 1.00 92.56 88 PHE A C 1
ATOM 705 O O . PHE A 1 88 ? -13.995 11.927 11.765 1.00 92.56 88 PHE A O 1
ATOM 712 N N . PRO A 1 89 ? -14.371 9.911 10.829 1.00 95.19 89 PRO A N 1
ATOM 713 C CA . PRO A 1 89 ? -13.152 9.310 11.344 1.00 95.19 89 PRO A CA 1
ATOM 714 C C . PRO A 1 89 ? -11.942 10.005 10.720 1.00 95.19 89 PRO A C 1
ATOM 716 O O . PRO A 1 89 ? -11.902 10.238 9.508 1.00 95.19 89 PRO A O 1
ATOM 719 N N . CYS A 1 90 ? -10.957 10.347 11.546 1.00 95.94 90 CYS A N 1
ATOM 720 C CA . CYS A 1 90 ? -9.726 10.966 11.081 1.00 95.94 90 CYS A CA 1
ATOM 721 C C . CYS A 1 90 ? -8.502 10.328 11.727 1.00 95.94 90 CYS A C 1
ATOM 723 O O . CYS A 1 90 ? -8.526 9.917 12.890 1.00 95.94 90 CYS A O 1
ATOM 725 N N . LEU A 1 91 ? -7.425 10.279 10.954 1.00 96.31 91 LEU A N 1
ATOM 726 C CA . LEU A 1 91 ? -6.131 9.772 11.369 1.00 96.31 91 LEU A CA 1
ATOM 727 C C . LEU A 1 91 ? -5.083 10.845 11.053 1.00 96.31 91 LEU A C 1
ATOM 729 O O . LEU A 1 91 ? -4.978 11.312 9.920 1.00 96.31 91 LEU A O 1
ATOM 733 N N . ARG A 1 92 ? -4.379 11.316 12.085 1.00 94.88 92 ARG A N 1
ATOM 734 C CA . ARG A 1 92 ? -3.491 12.492 12.033 1.00 94.88 92 ARG A CA 1
ATOM 735 C C . ARG A 1 92 ? -2.024 12.083 12.075 1.00 94.88 92 ARG A C 1
ATOM 737 O O . ARG A 1 92 ? -1.706 10.963 12.453 1.00 94.88 92 ARG A O 1
ATOM 744 N N . ASP A 1 93 ? -1.156 13.031 11.725 1.00 92.62 93 ASP A N 1
ATOM 745 C CA . ASP A 1 93 ? 0.305 12.889 11.772 1.00 92.62 93 ASP A CA 1
ATOM 746 C C . ASP A 1 93 ? 0.817 11.704 10.931 1.00 92.62 93 ASP A C 1
ATOM 748 O O . ASP A 1 93 ? 1.736 10.974 11.303 1.00 92.62 93 ASP A O 1
ATOM 752 N N . LEU A 1 94 ? 0.208 11.542 9.754 1.00 95.06 94 LEU A N 1
ATOM 753 C CA . LEU A 1 94 ? 0.527 10.491 8.793 1.00 95.06 94 LEU A CA 1
ATOM 754 C C . LEU A 1 94 ? 1.515 10.985 7.750 1.00 95.06 94 LEU A C 1
ATOM 756 O O . LEU A 1 94 ? 1.328 12.060 7.179 1.00 95.06 94 LEU A O 1
ATOM 760 N N . SER A 1 95 ? 2.503 10.161 7.432 1.00 94.12 95 SER A N 1
ATOM 761 C CA . SER A 1 95 ? 3.240 10.256 6.175 1.00 94.12 95 SER A CA 1
ATOM 762 C C . SER A 1 95 ? 2.471 9.551 5.059 1.00 94.12 95 SER A C 1
ATOM 764 O O . SER A 1 95 ? 1.773 8.571 5.307 1.00 94.12 95 SER A O 1
ATOM 766 N N . MET A 1 96 ? 2.622 10.027 3.823 1.00 93.25 96 MET A N 1
ATOM 767 C CA . MET A 1 96 ? 1.999 9.421 2.641 1.00 93.25 96 MET A CA 1
ATOM 768 C C . MET A 1 96 ? 3.053 8.968 1.628 1.00 93.25 96 MET A C 1
ATOM 770 O O . MET A 1 96 ? 4.036 9.675 1.397 1.00 93.25 96 MET A O 1
ATOM 774 N N . ARG A 1 97 ? 2.831 7.818 0.986 1.00 93.19 97 ARG A N 1
ATOM 775 C CA . ARG A 1 97 ? 3.560 7.369 -0.208 1.00 93.19 97 ARG A CA 1
ATOM 776 C C . ARG A 1 97 ? 2.564 7.015 -1.328 1.00 93.19 97 ARG A C 1
ATOM 778 O O . ARG A 1 97 ? 1.544 6.404 -1.032 1.00 93.19 97 ARG A O 1
ATOM 785 N N . PRO A 1 98 ? 2.836 7.385 -2.595 1.00 91.88 98 PRO A N 1
ATOM 786 C CA . PRO A 1 98 ? 3.971 8.199 -3.038 1.00 91.88 98 PRO A CA 1
ATOM 787 C C . PRO A 1 98 ? 3.864 9.656 -2.552 1.00 91.88 98 PRO A C 1
ATOM 789 O O . PRO A 1 98 ? 2.788 10.135 -2.219 1.00 91.88 98 PRO A O 1
ATOM 792 N N . ASN A 1 99 ? 4.986 10.380 -2.517 1.00 87.75 99 ASN A N 1
ATOM 793 C CA . ASN A 1 99 ? 4.998 11.787 -2.096 1.00 87.75 99 ASN A CA 1
ATOM 794 C C . ASN A 1 99 ? 4.226 12.683 -3.085 1.00 87.75 99 ASN A C 1
ATOM 796 O O . ASN A 1 99 ? 4.362 12.526 -4.299 1.00 87.75 99 ASN A O 1
ATOM 800 N N . LEU A 1 100 ? 3.509 13.686 -2.565 1.00 80.50 100 LEU A N 1
ATOM 801 C CA . LEU A 1 100 ? 2.700 14.629 -3.355 1.00 80.50 100 LEU A CA 1
ATOM 802 C C . LEU A 1 100 ? 3.498 15.554 -4.290 1.00 80.50 100 LEU A C 1
ATOM 804 O O . LEU A 1 100 ? 2.971 16.011 -5.303 1.00 80.50 100 LEU A O 1
ATOM 808 N N . GLY A 1 101 ? 4.776 15.811 -3.991 1.00 72.12 101 GLY A N 1
ATOM 809 C CA . GLY A 1 101 ? 5.555 16.842 -4.680 1.00 72.12 101 GLY A CA 1
ATOM 810 C C . GLY A 1 101 ? 7.070 16.628 -4.680 1.00 72.12 101 GLY A C 1
ATOM 811 O O . GLY A 1 101 ? 7.561 15.505 -4.788 1.00 72.12 101 GLY A O 1
ATOM 812 N N . SER A 1 102 ? 7.817 17.740 -4.602 1.00 59.41 102 SER A N 1
ATOM 813 C CA . SER A 1 102 ? 9.274 17.871 -4.828 1.00 59.41 102 SER A CA 1
ATOM 814 C C . SER A 1 102 ? 10.170 17.218 -3.754 1.00 59.41 102 SER A C 1
ATOM 816 O O . SER A 1 102 ? 11.110 17.832 -3.250 1.00 59.41 102 SER A O 1
ATOM 818 N N . GLY A 1 103 ? 9.893 15.968 -3.386 1.00 60.12 103 GLY A N 1
ATOM 819 C CA . GLY A 1 103 ? 10.796 15.116 -2.609 1.00 60.12 103 GLY A CA 1
ATOM 820 C C . GLY A 1 103 ? 10.756 15.278 -1.087 1.00 60.12 103 GLY A C 1
ATOM 821 O O . GLY A 1 103 ? 11.332 14.440 -0.399 1.00 60.12 103 GLY A O 1
ATOM 822 N N . ARG A 1 104 ? 10.060 16.281 -0.529 1.00 67.12 104 ARG A N 1
ATOM 823 C CA . ARG A 1 104 ? 9.825 16.346 0.926 1.00 67.12 104 ARG A CA 1
ATOM 824 C C . ARG A 1 104 ? 8.717 15.378 1.342 1.00 67.12 104 ARG A C 1
ATOM 826 O O . ARG A 1 104 ? 7.689 15.305 0.671 1.00 67.12 104 ARG A O 1
ATOM 833 N N . ARG A 1 105 ? 8.924 14.682 2.469 1.00 71.94 105 ARG A N 1
ATOM 834 C CA . ARG A 1 105 ? 7.877 13.896 3.141 1.00 71.94 105 ARG A CA 1
ATOM 835 C C . ARG A 1 105 ? 6.685 14.803 3.432 1.00 71.94 105 ARG A C 1
ATOM 837 O O . ARG A 1 105 ? 6.826 15.810 4.126 1.00 71.94 105 ARG A O 1
ATOM 844 N N . SER A 1 106 ? 5.528 14.448 2.886 1.00 79.12 106 SER A N 1
ATOM 845 C CA . SER A 1 106 ? 4.262 15.101 3.197 1.00 79.12 106 SER A CA 1
ATOM 846 C C . SER A 1 106 ? 3.670 14.457 4.444 1.00 79.12 106 SER A C 1
ATOM 848 O O . SER A 1 106 ? 3.303 13.283 4.405 1.00 79.12 106 SER A O 1
ATOM 850 N N . PHE A 1 107 ? 3.571 15.231 5.522 1.00 90.25 107 PHE A N 1
ATOM 851 C CA . PHE A 1 107 ? 2.795 14.866 6.705 1.00 90.25 107 PHE A CA 1
ATOM 852 C C . PHE A 1 107 ? 1.385 15.428 6.572 1.00 90.25 107 PHE A C 1
ATOM 854 O O . PHE A 1 107 ? 1.232 16.540 6.072 1.00 90.25 107 PHE A O 1
ATOM 861 N N . GLY A 1 108 ? 0.357 14.713 7.013 1.00 94.06 108 GLY A N 1
ATOM 862 C CA . GLY A 1 108 ? -1.020 15.161 6.844 1.00 94.06 108 GLY A CA 1
ATOM 863 C C . GLY A 1 108 ? -2.035 14.405 7.686 1.00 94.06 108 GLY A C 1
ATOM 864 O O . GLY A 1 108 ? -1.690 13.693 8.628 1.00 94.06 108 GLY A O 1
ATOM 865 N N . THR A 1 109 ? -3.303 14.627 7.355 1.00 96.62 109 THR A N 1
ATOM 866 C CA . THR A 1 109 ? -4.457 13.982 7.992 1.00 96.62 109 THR A CA 1
ATOM 867 C C . THR A 1 109 ? -5.269 13.250 6.936 1.00 96.62 109 THR A C 1
ATOM 869 O O . THR A 1 109 ? -5.551 13.823 5.883 1.00 96.62 109 THR A O 1
ATOM 872 N N . LEU A 1 110 ? -5.628 12.002 7.225 1.00 97.62 110 LEU A N 1
ATOM 873 C CA . LEU A 1 110 ? -6.550 11.195 6.436 1.00 97.62 110 LEU A CA 1
ATOM 874 C C . LEU A 1 110 ? -7.943 11.277 7.063 1.00 97.62 110 LEU A C 1
ATOM 876 O O . LEU A 1 110 ? -8.111 10.996 8.248 1.00 97.62 110 LEU A O 1
ATOM 880 N N . GLU A 1 111 ? -8.932 11.660 6.268 1.00 96.75 111 GLU A N 1
ATOM 881 C CA . GLU A 1 111 ? -10.331 11.823 6.662 1.00 96.75 111 GLU A CA 1
ATOM 882 C C . GLU A 1 111 ? -11.194 10.844 5.863 1.00 96.75 111 GLU A C 1
ATOM 884 O O . GLU A 1 111 ? -11.044 10.743 4.645 1.00 96.75 111 GLU A O 1
ATOM 889 N N . ALA A 1 112 ? -12.093 10.121 6.530 1.00 96.94 112 ALA A N 1
ATOM 890 C CA . ALA A 1 112 ? -13.031 9.210 5.879 1.00 96.94 112 ALA A CA 1
ATOM 891 C C . ALA A 1 112 ? -14.428 9.834 5.790 1.00 96.94 112 ALA A C 1
ATOM 893 O O . ALA A 1 112 ? -15.021 10.221 6.796 1.00 96.94 112 ALA A O 1
ATOM 894 N N . HIS A 1 113 ? -14.960 9.947 4.580 1.00 95.69 113 HIS A N 1
ATOM 895 C CA . HIS A 1 113 ? -16.240 10.589 4.299 1.00 95.69 113 HIS A CA 1
ATOM 896 C C . HIS A 1 113 ? -17.258 9.587 3.742 1.00 95.69 113 HIS A C 1
ATOM 898 O O . HIS A 1 113 ? -17.048 8.390 3.805 1.00 95.69 113 HIS A O 1
ATOM 904 N N . SER A 1 114 ? -18.396 10.046 3.224 1.00 93.31 114 SER A N 1
ATOM 905 C CA . SER A 1 114 ? -19.470 9.119 2.828 1.00 93.31 114 SER A CA 1
ATOM 906 C C . SER A 1 114 ? -19.148 8.279 1.586 1.00 93.31 114 SER A C 1
ATOM 908 O O . SER A 1 114 ? -19.654 7.172 1.454 1.00 93.31 114 SER A O 1
ATOM 910 N N . ASN A 1 115 ? -18.306 8.777 0.677 1.00 93.62 115 ASN A N 1
ATOM 911 C CA . ASN A 1 115 ? -17.997 8.108 -0.592 1.00 93.62 115 ASN A CA 1
ATOM 912 C C . ASN A 1 115 ? -16.496 7.906 -0.859 1.00 93.62 115 ASN A C 1
ATOM 914 O O . ASN A 1 115 ? -16.120 7.485 -1.956 1.00 93.62 115 ASN A O 1
ATOM 918 N N . GLY A 1 116 ? -15.631 8.224 0.102 1.00 95.50 116 GLY A N 1
ATOM 919 C CA . GLY A 1 116 ? -14.190 8.154 -0.100 1.00 95.50 116 GLY A CA 1
ATOM 920 C C . GLY A 1 116 ? -13.376 8.701 1.061 1.00 95.50 116 GLY A C 1
ATOM 921 O O . GLY A 1 116 ? -13.907 9.163 2.071 1.00 95.50 116 GLY A O 1
ATOM 922 N N . PHE A 1 117 ? -12.066 8.693 0.868 1.00 97.06 117 PHE A N 1
ATOM 923 C CA . PHE A 1 117 ? -11.085 9.288 1.756 1.00 97.06 117 PHE A CA 1
ATOM 924 C C . PHE A 1 117 ? -10.540 10.590 1.178 1.00 97.06 117 PHE A C 1
ATOM 926 O O . PHE A 1 117 ? -10.408 10.731 -0.038 1.00 97.06 117 PHE A O 1
ATOM 933 N N . ARG A 1 118 ? -10.158 11.514 2.059 1.00 95.94 118 ARG A N 1
ATOM 934 C CA . ARG A 1 118 ? -9.368 12.697 1.722 1.00 95.94 118 ARG A CA 1
ATOM 935 C C . ARG A 1 118 ? -8.122 12.753 2.575 1.00 95.94 118 ARG A C 1
ATOM 937 O O . ARG A 1 118 ? -8.203 12.821 3.797 1.00 95.94 118 ARG A O 1
ATOM 944 N N . PHE A 1 119 ? -6.969 12.799 1.927 1.00 95.88 119 PHE A N 1
ATOM 945 C CA . PHE A 1 119 ? -5.728 13.174 2.581 1.00 95.88 119 PHE A CA 1
ATOM 946 C C . PHE A 1 119 ? -5.450 14.656 2.359 1.00 95.88 119 PHE A C 1
ATOM 948 O O . PHE A 1 119 ? -5.384 15.114 1.218 1.00 95.88 119 PHE A O 1
ATOM 955 N N . SER A 1 120 ? -5.258 15.397 3.447 1.00 93.56 120 SER A N 1
ATOM 956 C CA . SER A 1 120 ? -4.851 16.803 3.409 1.00 93.56 120 SER A CA 1
ATOM 957 C C . SER A 1 120 ? -3.429 16.944 3.947 1.00 93.56 120 SER A C 1
ATOM 959 O O . SER A 1 120 ? -3.175 16.668 5.124 1.00 93.56 120 SER A O 1
ATOM 961 N N . ALA A 1 121 ? -2.498 17.384 3.097 1.00 91.25 121 ALA A N 1
ATOM 962 C CA . ALA A 1 121 ? -1.117 17.624 3.502 1.00 91.25 121 ALA A CA 1
ATOM 963 C C . ALA A 1 121 ? -1.009 18.870 4.399 1.00 91.25 121 ALA A C 1
ATOM 965 O O . ALA A 1 121 ? -1.526 19.942 4.093 1.00 91.25 121 ALA A O 1
ATOM 966 N N . ARG A 1 122 ? -0.286 18.755 5.513 1.00 87.38 122 ARG A N 1
ATOM 967 C CA . ARG A 1 122 ? -0.020 19.856 6.442 1.00 87.38 122 ARG A CA 1
ATOM 968 C C . ARG A 1 122 ? 0.933 20.863 5.797 1.00 87.38 122 ARG A C 1
ATOM 970 O O . ARG A 1 122 ? 2.011 20.504 5.335 1.00 87.38 122 ARG A O 1
ATOM 977 N N . GLY A 1 123 ? 0.553 22.141 5.811 1.00 83.31 123 GLY A N 1
ATOM 978 C CA . GLY A 1 123 ? 1.374 23.229 5.262 1.00 83.31 123 GLY A CA 1
ATOM 979 C C . GLY A 1 123 ? 1.337 23.354 3.733 1.00 83.31 123 GLY A C 1
ATOM 980 O O . GLY A 1 123 ? 2.057 24.182 3.184 1.00 83.31 123 GLY A O 1
ATOM 981 N N . SER A 1 124 ? 0.494 22.573 3.056 1.00 82.25 124 SER A N 1
ATOM 982 C CA . SER A 1 124 ? 0.184 22.696 1.630 1.00 82.25 124 SER A CA 1
ATOM 983 C C . SER A 1 124 ? -1.336 22.751 1.450 1.00 82.25 124 SER A C 1
ATOM 985 O O . SER A 1 124 ? -2.080 22.308 2.320 1.00 82.25 124 SER A O 1
ATOM 987 N N . ASN A 1 125 ? -1.812 23.297 0.331 1.00 83.62 125 ASN A N 1
ATOM 988 C CA . ASN A 1 125 ? -3.228 23.198 -0.048 1.00 83.62 125 ASN A CA 1
ATOM 989 C C . ASN A 1 125 ? -3.501 21.969 -0.942 1.00 83.62 125 ASN A C 1
ATOM 991 O O . ASN A 1 125 ? -4.577 21.842 -1.522 1.00 83.62 125 ASN A O 1
ATOM 995 N N . GLU A 1 126 ? -2.511 21.085 -1.089 1.00 86.56 126 GLU A N 1
ATOM 996 C CA . GLU A 1 126 ? -2.631 19.828 -1.823 1.00 86.56 126 GLU A CA 1
ATOM 997 C C . GLU A 1 126 ? -3.495 18.826 -1.053 1.00 86.56 126 GLU A C 1
ATOM 999 O O . GLU A 1 126 ? -3.293 18.572 0.140 1.00 86.56 126 GLU A O 1
ATOM 1004 N N . LYS A 1 127 ? -4.456 18.246 -1.771 1.00 90.50 127 LYS A N 1
ATOM 1005 C CA . LYS A 1 127 ? -5.381 17.232 -1.273 1.00 90.50 127 LYS A CA 1
ATOM 1006 C C . LYS A 1 127 ? -5.405 16.057 -2.236 1.00 90.50 127 LYS A C 1
ATOM 1008 O O . LYS A 1 127 ? -5.300 16.259 -3.446 1.00 90.50 127 LYS A O 1
ATOM 1013 N N . VAL A 1 128 ? -5.556 14.855 -1.696 1.00 92.75 128 VAL A N 1
ATOM 1014 C CA . VAL A 1 128 ? -5.760 13.629 -2.475 1.00 92.75 128 VAL A CA 1
ATOM 1015 C C . VAL A 1 128 ? -7.084 13.027 -2.062 1.00 92.75 128 VAL A C 1
ATOM 1017 O O . VAL A 1 128 ? -7.258 12.695 -0.892 1.00 92.75 128 VAL A O 1
ATOM 1020 N N . ASP A 1 129 ? -7.982 12.874 -3.026 1.00 94.94 129 ASP A N 1
ATOM 1021 C CA . ASP A 1 129 ? -9.265 12.212 -2.827 1.00 94.94 129 ASP A CA 1
ATOM 1022 C C . ASP A 1 129 ? -9.195 10.805 -3.429 1.00 94.94 129 ASP A C 1
ATOM 1024 O O . ASP A 1 129 ? -8.756 10.640 -4.568 1.00 94.94 129 ASP A O 1
ATOM 1028 N N . ILE A 1 130 ? -9.608 9.799 -2.658 1.00 95.75 130 ILE A N 1
ATOM 1029 C CA . ILE A 1 130 ? -9.644 8.389 -3.067 1.00 95.75 130 ILE A CA 1
ATOM 1030 C C . ILE A 1 130 ? -11.064 7.882 -2.847 1.00 95.75 130 ILE A C 1
ATOM 1032 O O . ILE A 1 130 ? -11.525 7.813 -1.708 1.00 95.75 130 ILE A O 1
ATOM 1036 N N . PHE A 1 131 ? -11.771 7.527 -3.914 1.00 95.00 131 PHE A N 1
ATOM 1037 C CA . PHE A 1 131 ? -13.159 7.079 -3.804 1.00 95.00 131 PHE A CA 1
ATOM 1038 C C . PHE A 1 131 ? -13.247 5.590 -3.473 1.00 95.00 131 PHE A C 1
ATOM 1040 O O . PHE A 1 131 ? -12.450 4.785 -3.951 1.00 95.00 131 PHE A O 1
ATOM 1047 N N . TYR A 1 132 ? -14.255 5.197 -2.691 1.00 95.44 132 TYR A N 1
ATOM 1048 C CA . TYR A 1 132 ? -14.418 3.803 -2.262 1.00 95.44 132 TYR A CA 1
ATOM 1049 C C . TYR A 1 132 ? -14.568 2.822 -3.430 1.00 95.44 132 TYR A C 1
ATOM 1051 O O . TYR A 1 132 ? -14.053 1.711 -3.383 1.00 95.44 132 TYR A O 1
ATOM 1059 N N . ASN A 1 133 ? -15.218 3.240 -4.517 1.00 94.00 133 ASN A N 1
ATOM 1060 C CA . ASN A 1 133 ? -15.381 2.427 -5.726 1.00 94.00 133 ASN A CA 1
ATOM 1061 C C . ASN A 1 133 ? -14.061 2.161 -6.480 1.00 94.00 133 ASN A C 1
ATOM 1063 O O . ASN A 1 133 ? -13.997 1.182 -7.230 1.00 94.00 133 ASN A O 1
ATOM 1067 N N . GLN A 1 134 ? -13.038 3.002 -6.291 1.00 94.50 134 GLN A N 1
ATOM 1068 C CA . GLN A 1 134 ? -11.721 2.886 -6.926 1.00 94.50 134 GLN A CA 1
ATOM 1069 C C . GLN A 1 134 ? -10.786 1.937 -6.177 1.00 94.50 134 GLN A C 1
ATOM 1071 O O . GLN A 1 134 ? -9.807 1.478 -6.759 1.00 94.50 134 GLN A O 1
ATOM 1076 N N . ILE A 1 135 ? -11.068 1.636 -4.910 1.00 96.50 135 ILE A N 1
ATOM 1077 C CA . ILE A 1 135 ? -10.233 0.763 -4.086 1.00 96.50 135 ILE A CA 1
ATOM 1078 C C . ILE A 1 135 ? -10.504 -0.693 -4.484 1.00 96.50 135 ILE A C 1
ATOM 1080 O O . ILE A 1 135 ? -11.654 -1.131 -4.530 1.00 96.50 135 ILE A O 1
ATOM 1084 N N . ALA A 1 136 ? -9.439 -1.419 -4.822 1.00 96.12 136 ALA A N 1
ATOM 1085 C CA . ALA A 1 136 ? -9.457 -2.867 -5.002 1.00 96.12 136 ALA A CA 1
ATOM 1086 C C . ALA A 1 136 ? -9.188 -3.558 -3.661 1.00 96.12 136 ALA A C 1
ATOM 1088 O O . ALA A 1 136 ? -10.000 -4.363 -3.223 1.00 96.12 136 ALA A O 1
ATOM 1089 N N . HIS A 1 137 ? -8.105 -3.159 -2.982 1.00 97.62 137 HIS A N 1
ATOM 1090 C CA . HIS A 1 137 ? -7.715 -3.699 -1.678 1.00 97.62 137 HIS A CA 1
ATOM 1091 C C . HIS A 1 137 ? -7.458 -2.573 -0.682 1.00 97.62 137 HIS A C 1
ATOM 1093 O O . HIS A 1 137 ? -6.734 -1.620 -0.979 1.00 97.62 137 HIS A O 1
ATOM 1099 N N . SER A 1 138 ? -8.034 -2.698 0.509 1.00 97.75 138 SER A N 1
ATOM 1100 C CA . SER A 1 138 ? -7.783 -1.842 1.670 1.00 97.75 138 SER A CA 1
ATOM 1101 C C . SER A 1 138 ? -7.172 -2.682 2.775 1.00 97.75 138 SER A C 1
ATOM 1103 O O . SER A 1 138 ? -7.800 -3.623 3.247 1.00 97.75 138 SER A O 1
ATOM 1105 N N . ILE A 1 139 ? -5.951 -2.350 3.179 1.00 98.12 139 ILE A N 1
ATOM 1106 C CA . ILE A 1 139 ? -5.158 -3.181 4.085 1.00 98.12 139 ILE A CA 1
ATOM 1107 C C . ILE A 1 139 ? -4.705 -2.334 5.262 1.00 98.12 139 ILE A C 1
ATOM 1109 O O . ILE A 1 139 ? -4.162 -1.246 5.076 1.00 98.12 139 ILE A O 1
ATOM 1113 N N . TYR A 1 140 ? -4.918 -2.840 6.468 1.00 97.38 140 TYR A N 1
ATOM 1114 C CA . TYR A 1 140 ? -4.357 -2.294 7.693 1.00 97.38 140 TYR A CA 1
ATOM 1115 C C . TYR A 1 140 ? -3.270 -3.249 8.190 1.00 97.38 140 TYR A C 1
ATOM 1117 O O . TYR A 1 140 ? -3.554 -4.392 8.541 1.00 97.38 140 TYR A O 1
ATOM 1125 N N . GLU A 1 141 ? -2.017 -2.790 8.221 1.00 95.88 141 GLU A N 1
ATOM 1126 C CA . GLU A 1 141 ? -0.912 -3.582 8.763 1.00 95.88 141 GLU A CA 1
ATOM 1127 C C . GLU A 1 141 ? -0.448 -2.986 10.105 1.00 95.88 141 GLU A C 1
ATOM 1129 O O . GLU A 1 141 ? 0.103 -1.874 10.132 1.00 95.88 141 GLU A O 1
ATOM 1134 N N . PRO A 1 142 ? -0.671 -3.697 11.230 1.00 94.69 142 PRO A N 1
ATOM 1135 C CA . PRO A 1 142 ? -0.214 -3.259 12.540 1.00 94.69 142 PRO A CA 1
ATOM 1136 C C . PRO A 1 142 ? 1.312 -3.328 12.640 1.00 94.69 142 PRO A C 1
ATOM 1138 O O . PRO A 1 142 ? 1.967 -4.201 12.053 1.00 94.69 142 PRO A O 1
ATOM 1141 N N . CYS A 1 143 ? 1.872 -2.422 13.439 1.00 91.88 143 CYS A N 1
ATOM 1142 C CA . CYS A 1 143 ? 3.287 -2.421 13.765 1.00 91.88 143 CYS A CA 1
ATOM 1143 C C . CYS A 1 143 ? 3.574 -3.443 14.872 1.00 91.88 143 CYS A C 1
ATOM 1145 O O . CYS A 1 143 ? 3.122 -3.283 16.004 1.00 91.88 143 CYS A O 1
ATOM 1147 N N . GLU A 1 144 ? 4.321 -4.490 14.539 1.00 85.25 144 GLU A N 1
ATOM 1148 C CA . GLU A 1 144 ? 4.794 -5.518 15.476 1.00 85.25 144 GLU A CA 1
ATOM 1149 C C . GLU A 1 144 ? 6.323 -5.459 15.612 1.00 85.25 144 GLU A C 1
ATOM 1151 O O . GLU A 1 144 ? 6.962 -4.564 15.061 1.00 85.25 144 GLU A O 1
ATOM 1156 N N . ASP A 1 145 ? 6.928 -6.404 16.334 1.00 73.19 145 ASP A N 1
ATOM 1157 C CA . ASP A 1 145 ? 8.328 -6.346 16.779 1.00 73.19 145 ASP A CA 1
ATOM 1158 C C . ASP A 1 145 ? 9.343 -6.016 15.673 1.00 73.19 145 ASP A C 1
ATOM 1160 O O . ASP A 1 145 ? 10.238 -5.204 15.891 1.00 73.19 145 ASP A O 1
ATOM 1164 N N . GLN A 1 146 ? 9.179 -6.578 14.471 1.00 74.75 146 GLN A N 1
ATOM 1165 C CA . GLN A 1 146 ? 10.090 -6.360 13.334 1.00 74.75 146 GLN A CA 1
ATOM 1166 C C . GLN A 1 146 ? 9.669 -5.213 12.402 1.00 74.75 146 GLN A C 1
ATOM 1168 O O . GLN A 1 146 ? 10.401 -4.870 11.474 1.00 74.75 146 GLN A O 1
ATOM 1173 N N . SER A 1 147 ? 8.474 -4.656 12.590 1.00 82.62 147 SER A N 1
ATOM 1174 C CA . SER A 1 147 ? 7.936 -3.603 11.733 1.00 82.62 147 SER A CA 1
ATOM 1175 C C . SER A 1 147 ? 8.345 -2.238 12.275 1.00 82.62 147 SER A C 1
ATOM 1177 O O . SER A 1 147 ? 8.325 -1.994 13.477 1.00 82.62 147 SER A O 1
ATOM 1179 N N . LEU A 1 148 ? 8.725 -1.330 11.378 1.00 85.88 148 LEU A N 1
ATOM 1180 C CA . LEU A 1 148 ? 9.122 0.033 11.757 1.00 85.88 148 LEU A CA 1
ATOM 1181 C C . LEU A 1 148 ? 7.964 1.026 11.636 1.00 85.88 148 LEU A C 1
ATOM 1183 O O . LEU A 1 148 ? 8.027 2.138 12.166 1.00 85.88 148 LEU A O 1
ATOM 1187 N N . ILE A 1 149 ? 6.912 0.631 10.918 1.00 93.00 149 ILE A N 1
ATOM 1188 C CA . ILE A 1 149 ? 5.774 1.478 10.595 1.00 93.00 149 ILE A CA 1
ATOM 1189 C C . ILE A 1 149 ? 4.460 0.747 10.866 1.00 93.00 149 ILE A C 1
ATOM 1191 O O . ILE A 1 149 ? 4.340 -0.457 10.640 1.00 93.00 149 ILE A O 1
ATOM 1195 N N . VAL A 1 150 ? 3.468 1.506 11.325 1.00 95.75 150 VAL A N 1
ATOM 1196 C CA . VAL A 1 150 ? 2.051 1.130 11.241 1.00 95.75 150 VAL A CA 1
ATOM 1197 C C . VAL A 1 150 ? 1.468 1.807 10.007 1.00 95.75 150 VAL A C 1
ATOM 1199 O O . VAL A 1 150 ? 1.810 2.962 9.728 1.00 95.75 150 VAL A O 1
ATOM 1202 N N . LEU A 1 151 ? 0.628 1.112 9.241 1.00 97.06 151 LEU A N 1
ATOM 1203 C CA . LEU A 1 151 ? 0.160 1.638 7.961 1.00 97.06 151 LEU A CA 1
ATOM 1204 C C . LEU A 1 151 ? -1.267 1.226 7.606 1.00 97.06 151 LEU A C 1
ATOM 1206 O O . LEU A 1 151 ? -1.751 0.164 7.987 1.00 97.06 151 LEU A O 1
ATOM 1210 N N . VAL A 1 152 ? -1.899 2.077 6.802 1.00 97.81 152 VAL A N 1
ATOM 1211 C CA . VAL A 1 152 ? -3.061 1.762 5.975 1.00 97.81 152 VAL A CA 1
ATOM 1212 C C . VAL A 1 152 ? -2.643 1.884 4.515 1.00 97.81 152 VAL A C 1
ATOM 1214 O O . VAL A 1 152 ? -2.071 2.897 4.107 1.00 97.81 152 VAL A O 1
ATOM 1217 N N . HIS A 1 153 ? -2.934 0.864 3.720 1.00 98.06 153 HIS A N 1
ATOM 1218 C CA . HIS A 1 153 ? -2.619 0.797 2.300 1.00 98.06 153 HIS A CA 1
ATOM 1219 C C . HIS A 1 153 ? -3.883 0.654 1.467 1.00 98.06 153 HIS A C 1
ATOM 1221 O O . HIS A 1 153 ? -4.760 -0.148 1.785 1.00 98.06 153 HIS A O 1
ATOM 1227 N N . PHE A 1 154 ? -3.941 1.398 0.370 1.00 98.19 154 PHE A N 1
ATOM 1228 C CA . PHE A 1 154 ? -4.962 1.270 -0.653 1.00 98.19 154 PHE A CA 1
ATOM 1229 C C . PHE A 1 154 ? -4.305 0.888 -1.974 1.00 98.19 154 PHE A C 1
ATOM 1231 O O . PHE A 1 154 ? -3.525 1.659 -2.539 1.00 98.19 154 PHE A O 1
ATOM 1238 N N . HIS A 1 155 ? -4.660 -0.290 -2.474 1.00 97.56 155 HIS A N 1
ATOM 1239 C CA . HIS A 1 155 ? -4.401 -0.682 -3.851 1.00 97.56 155 HIS A CA 1
ATOM 1240 C C . HIS A 1 155 ? -5.627 -0.334 -4.691 1.00 97.56 155 HIS A C 1
ATOM 1242 O O . HIS A 1 155 ? -6.746 -0.749 -4.372 1.00 97.56 155 HIS A O 1
ATOM 1248 N N . LEU A 1 156 ? -5.439 0.457 -5.741 1.00 96.81 156 LEU A N 1
ATOM 1249 C CA . LEU A 1 156 ? -6.522 0.947 -6.585 1.00 96.81 156 LEU A CA 1
ATOM 1250 C C . LEU A 1 156 ? -6.719 0.045 -7.805 1.00 96.81 156 LEU A C 1
ATOM 1252 O O . LEU A 1 156 ? -5.765 -0.495 -8.362 1.00 96.81 156 LEU A O 1
ATOM 1256 N N . LYS A 1 157 ? -7.971 -0.069 -8.256 1.00 93.94 157 LYS A N 1
ATOM 1257 C CA . LYS A 1 157 ? -8.329 -0.772 -9.498 1.00 93.94 157 LYS A CA 1
ATOM 1258 C C . LYS A 1 157 ? -7.635 -0.147 -10.702 1.00 93.94 157 LYS A C 1
ATOM 1260 O O . LYS A 1 157 ? -7.128 -0.859 -11.554 1.00 93.94 157 LYS A O 1
ATOM 1265 N N . GLU A 1 158 ? -7.590 1.183 -10.722 1.00 91.44 158 GLU A N 1
ATOM 1266 C CA . GLU A 1 158 ? -6.947 1.975 -11.763 1.00 91.44 158 GLU A CA 1
ATOM 1267 C C . GLU A 1 158 ? -6.014 3.026 -11.140 1.00 91.44 158 GLU A C 1
ATOM 1269 O O . GLU A 1 158 ? -6.363 3.617 -10.110 1.00 91.44 158 GLU A O 1
ATOM 1274 N N . PRO A 1 159 ? -4.846 3.312 -11.745 1.00 91.94 159 PRO A N 1
ATOM 1275 C CA . PRO A 1 159 ? -3.921 4.308 -11.220 1.00 91.94 159 PRO A CA 1
ATOM 1276 C C . PRO A 1 159 ? -4.488 5.731 -11.271 1.00 91.94 159 PRO A C 1
ATOM 1278 O O . PRO A 1 159 ? -4.869 6.223 -12.338 1.00 91.94 159 PRO A O 1
ATOM 1281 N N . ILE A 1 160 ? -4.422 6.444 -10.145 1.00 91.31 160 ILE A N 1
ATOM 1282 C CA . ILE A 1 160 ? -4.801 7.860 -10.040 1.00 91.31 160 ILE A CA 1
ATOM 1283 C C . ILE A 1 160 ? -3.579 8.775 -10.155 1.00 91.31 160 ILE A C 1
ATOM 1285 O O . ILE A 1 160 ? -2.440 8.374 -9.910 1.00 91.31 160 ILE A O 1
ATOM 1289 N N . MET A 1 161 ? -3.801 10.035 -10.525 1.00 88.69 161 MET A N 1
ATOM 1290 C CA . MET A 1 161 ? -2.745 11.049 -10.553 1.00 88.69 161 MET A CA 1
ATOM 1291 C C . MET A 1 161 ? -2.502 11.609 -9.147 1.00 88.69 161 MET A C 1
ATOM 1293 O O . MET A 1 161 ? -3.377 12.252 -8.575 1.00 88.69 161 MET A O 1
ATOM 1297 N N . ILE A 1 162 ? -1.291 11.422 -8.622 1.00 88.06 162 ILE A N 1
ATOM 1298 C CA . ILE A 1 162 ? -0.824 12.022 -7.368 1.00 88.06 162 ILE A CA 1
ATOM 1299 C C . ILE A 1 162 ? 0.331 12.966 -7.699 1.00 88.06 162 ILE A C 1
ATOM 1301 O O . ILE A 1 162 ? 1.417 12.552 -8.121 1.00 88.06 162 ILE A O 1
ATOM 1305 N N . GLY A 1 163 ? 0.075 14.268 -7.569 1.00 83.94 163 GLY A N 1
ATOM 1306 C CA . GLY A 1 163 ? 0.994 15.305 -8.032 1.00 83.94 163 GLY A CA 1
ATOM 1307 C C . GLY A 1 163 ? 1.241 15.193 -9.540 1.00 83.94 163 GLY A C 1
ATOM 1308 O O . GLY A 1 163 ? 0.374 15.510 -10.349 1.00 83.94 163 GLY A O 1
ATOM 1309 N N . LYS A 1 164 ? 2.438 14.736 -9.930 1.00 80.94 164 LYS A N 1
ATOM 1310 C CA . LYS A 1 164 ? 2.844 14.557 -11.342 1.00 80.94 164 LYS A CA 1
ATOM 1311 C C . LYS A 1 164 ? 2.968 13.096 -11.780 1.00 80.94 164 LYS A C 1
ATOM 1313 O O . LYS A 1 164 ? 3.384 12.843 -12.908 1.00 80.94 164 LYS A O 1
ATOM 1318 N N . LYS A 1 165 ? 2.692 12.135 -10.896 1.00 83.94 165 LYS A N 1
ATOM 1319 C CA . LYS A 1 165 ? 2.893 10.705 -11.160 1.00 83.94 165 LYS A CA 1
ATOM 1320 C C . LYS A 1 165 ? 1.564 9.961 -11.082 1.00 83.94 165 LYS A C 1
ATOM 1322 O O . LYS A 1 165 ? 0.762 10.239 -10.197 1.00 83.94 165 LYS A O 1
ATOM 1327 N N . ARG A 1 166 ? 1.360 8.995 -11.982 1.00 89.00 166 ARG A N 1
ATOM 1328 C CA . ARG A 1 166 ? 0.305 7.985 -11.824 1.00 89.00 166 ARG A CA 1
ATOM 1329 C C . ARG A 1 166 ? 0.740 7.008 -10.737 1.00 89.00 166 ARG A C 1
ATOM 1331 O O . ARG A 1 166 ? 1.882 6.549 -10.768 1.00 89.00 166 ARG A O 1
ATOM 1338 N N . SER A 1 167 ? -0.148 6.718 -9.796 1.00 92.31 167 SER A N 1
ATOM 1339 C CA . SER A 1 167 ? 0.069 5.736 -8.739 1.00 92.31 167 SER A CA 1
ATOM 1340 C C . SER A 1 167 ? -1.148 4.842 -8.615 1.00 92.31 167 SER A C 1
ATOM 1342 O O . SER A 1 167 ? -2.268 5.338 -8.505 1.00 92.31 167 SER A O 1
ATOM 1344 N N . GLN A 1 168 ? -0.913 3.536 -8.630 1.00 95.69 168 GLN A N 1
ATOM 1345 C CA . GLN A 1 168 ? -1.931 2.536 -8.318 1.00 95.69 168 GLN A CA 1
ATOM 1346 C C . GLN A 1 168 ? -2.003 2.266 -6.816 1.00 95.69 168 GLN A C 1
ATOM 1348 O O . GLN A 1 168 ? -3.067 1.984 -6.282 1.00 95.69 168 GLN A O 1
ATOM 1353 N N . ASP A 1 169 ? -0.875 2.416 -6.132 1.00 97.19 169 ASP A N 1
ATOM 1354 C CA . ASP A 1 169 ? -0.751 2.192 -4.705 1.00 97.19 169 ASP A CA 1
ATOM 1355 C C . ASP A 1 169 ? -0.650 3.516 -3.956 1.00 97.19 169 ASP A C 1
ATOM 1357 O O . ASP A 1 169 ? 0.103 4.415 -4.353 1.00 97.19 169 ASP A O 1
ATOM 1361 N N . VAL A 1 170 ? -1.398 3.631 -2.861 1.00 96.75 170 VAL A N 1
ATOM 1362 C CA . VAL A 1 170 ? -1.359 4.779 -1.955 1.00 96.75 170 VAL A CA 1
ATOM 1363 C C . VAL A 1 170 ? -1.320 4.280 -0.521 1.00 96.75 170 VAL A C 1
ATOM 1365 O O . VAL A 1 170 ? -2.199 3.546 -0.084 1.00 96.75 170 VAL A O 1
ATOM 1368 N N . GLN A 1 171 ? -0.311 4.705 0.225 1.00 96.69 171 GLN A N 1
ATOM 1369 C CA . GLN A 1 171 ? -0.054 4.251 1.582 1.00 96.69 171 GLN A CA 1
ATOM 1370 C C . GLN A 1 171 ? 0.024 5.433 2.540 1.00 96.69 171 GLN A C 1
ATOM 1372 O O . GLN A 1 171 ? 0.684 6.435 2.256 1.00 96.69 171 GLN A O 1
ATOM 1377 N N . PHE A 1 172 ? -0.596 5.278 3.705 1.00 97.25 172 PHE A N 1
ATOM 1378 C CA . PHE A 1 172 ? -0.551 6.215 4.817 1.00 97.25 172 PHE A CA 1
ATOM 1379 C C . PHE A 1 172 ? 0.036 5.519 6.038 1.00 97.25 172 PHE A C 1
ATOM 1381 O O . PHE A 1 172 ? -0.469 4.480 6.448 1.00 97.25 172 PHE A O 1
ATOM 1388 N N . PHE A 1 173 ? 1.100 6.064 6.617 1.00 96.31 173 PHE A N 1
ATOM 1389 C CA . PHE A 1 173 ? 1.836 5.380 7.678 1.00 96.31 173 PHE A CA 1
ATOM 1390 C C . PHE A 1 173 ? 2.417 6.342 8.713 1.00 96.31 173 PHE A C 1
ATOM 1392 O O . PHE A 1 173 ? 2.644 7.524 8.437 1.00 96.31 173 PHE A O 1
ATOM 1399 N N . THR A 1 174 ? 2.710 5.806 9.893 1.00 94.81 174 THR A N 1
ATOM 1400 C CA . THR A 1 174 ? 3.456 6.485 10.959 1.00 94.81 174 THR A CA 1
ATOM 1401 C C . THR A 1 174 ? 4.623 5.597 11.380 1.00 94.81 174 THR A C 1
ATOM 1403 O O . THR A 1 174 ? 4.461 4.389 11.537 1.00 94.81 174 THR A O 1
ATOM 1406 N N . GLU A 1 175 ? 5.804 6.192 11.541 1.00 90.31 175 GLU A N 1
ATOM 1407 C CA . GLU A 1 175 ? 7.013 5.491 11.989 1.00 90.31 175 GLU A CA 1
ATOM 1408 C C . GLU A 1 175 ? 7.069 5.481 13.519 1.00 90.31 175 GLU A C 1
ATOM 1410 O O . GLU A 1 175 ? 6.788 6.499 14.153 1.00 90.31 175 GLU A O 1
ATOM 1415 N N . VAL A 1 176 ? 7.412 4.335 14.108 1.00 82.50 176 VAL A N 1
ATOM 1416 C CA . VAL A 1 176 ? 7.449 4.161 15.571 1.00 82.50 176 VAL A CA 1
ATOM 1417 C C . VAL A 1 176 ? 8.764 4.663 16.171 1.00 82.50 176 VAL A C 1
ATOM 1419 O O . VAL A 1 176 ? 8.766 5.186 17.282 1.00 82.50 176 VAL A O 1
ATOM 1422 N N . ALA A 1 177 ? 9.855 4.600 15.409 1.00 68.38 177 ALA A N 1
ATOM 1423 C CA . ALA A 1 177 ? 11.146 5.158 15.782 1.00 68.38 177 ALA A CA 1
ATOM 1424 C C . ALA A 1 177 ? 11.769 5.878 14.574 1.00 68.38 177 ALA A C 1
ATOM 1426 O O . ALA A 1 177 ? 11.769 5.321 13.470 1.00 68.38 177 ALA A O 1
ATOM 1427 N N . PRO A 1 178 ? 12.308 7.102 14.730 1.00 54.75 178 PRO A N 1
ATOM 1428 C CA . PRO A 1 178 ? 13.204 7.647 13.721 1.00 54.75 178 PRO A CA 1
ATOM 1429 C C . PRO A 1 178 ? 14.416 6.714 13.631 1.00 54.75 178 PRO A C 1
ATOM 1431 O O . PRO A 1 178 ? 14.954 6.324 14.664 1.00 54.75 178 PRO A O 1
ATOM 1434 N N . GLN A 1 179 ? 14.854 6.348 12.422 1.00 50.94 179 GLN A N 1
ATOM 1435 C CA . GLN A 1 179 ? 16.145 5.676 12.269 1.00 50.94 179 GLN A CA 1
ATOM 1436 C C . GLN A 1 179 ? 17.241 6.630 12.754 1.00 50.94 179 GLN A C 1
ATOM 1438 O O . GLN A 1 179 ? 17.713 7.483 12.008 1.00 50.94 179 GLN A O 1
ATOM 1443 N N . THR A 1 180 ? 17.619 6.537 14.024 1.00 43.44 180 THR A N 1
ATOM 1444 C CA . THR A 1 180 ? 18.867 7.099 14.512 1.00 43.44 180 THR A CA 1
ATOM 1445 C C . THR A 1 180 ? 19.977 6.251 13.906 1.00 43.44 180 THR A C 1
ATOM 1447 O O . THR A 1 180 ? 20.204 5.107 14.290 1.00 43.44 180 THR A O 1
ATOM 1450 N N . GLU A 1 181 ? 20.643 6.811 12.897 1.00 44.78 181 GLU A N 1
ATOM 1451 C CA . GLU A 1 181 ? 21.790 6.238 12.179 1.00 44.78 181 GLU A CA 1
ATOM 1452 C C . GLU A 1 181 ? 23.047 6.066 13.060 1.00 44.78 181 GLU A C 1
ATOM 1454 O O . GLU A 1 181 ? 24.160 6.030 12.545 1.00 44.78 181 GLU A O 1
ATOM 1459 N N . ASP A 1 182 ? 22.919 5.912 14.380 1.00 40.91 182 ASP A N 1
ATOM 1460 C CA . ASP A 1 182 ? 24.053 5.617 15.256 1.00 40.91 182 ASP A CA 1
ATOM 1461 C C . ASP A 1 182 ? 24.167 4.114 15.527 1.00 40.91 182 ASP A C 1
ATOM 1463 O O . ASP A 1 182 ? 24.115 3.607 16.646 1.00 40.91 182 ASP A O 1
ATOM 1467 N N . LEU A 1 183 ? 24.440 3.378 14.445 1.00 47.19 183 LEU A N 1
ATOM 1468 C CA . LEU A 1 183 ? 24.965 2.007 14.497 1.00 47.19 183 LEU A CA 1
ATOM 1469 C C . LEU A 1 183 ? 26.337 1.929 15.206 1.00 47.19 183 LEU A C 1
ATOM 1471 O O . LEU A 1 183 ? 26.840 0.836 15.462 1.00 47.19 183 LEU A O 1
ATOM 1475 N N . SER A 1 184 ? 26.945 3.076 15.530 1.00 46.34 184 SER A N 1
ATOM 1476 C CA . SER A 1 184 ? 28.225 3.193 16.229 1.00 46.34 184 SER A CA 1
ATOM 1477 C C . SER A 1 184 ? 28.133 2.875 17.733 1.00 46.34 184 SER A C 1
ATOM 1479 O O . SER A 1 184 ? 29.136 2.463 18.321 1.00 46.34 184 SER A O 1
ATOM 1481 N N . ALA A 1 185 ? 26.940 2.982 18.338 1.00 50.31 185 ALA A N 1
ATOM 1482 C CA . ALA A 1 185 ? 26.727 2.785 19.776 1.00 50.31 185 ALA A CA 1
ATOM 1483 C C . ALA A 1 185 ? 26.262 1.367 20.165 1.00 50.31 185 ALA A C 1
ATOM 1485 O O . ALA A 1 185 ? 26.342 1.001 21.333 1.00 50.31 185 ALA A O 1
ATOM 1486 N N . ARG A 1 186 ? 25.876 0.507 19.207 1.00 52.56 186 ARG A N 1
ATOM 1487 C CA . ARG A 1 186 ? 25.506 -0.908 19.461 1.00 52.56 186 ARG A CA 1
ATOM 1488 C C . ARG A 1 186 ? 26.706 -1.823 19.754 1.00 52.56 186 ARG A C 1
ATOM 1490 O O . ARG A 1 186 ? 26.688 -3.017 19.458 1.00 52.56 186 ARG A O 1
ATOM 1497 N N . LYS A 1 187 ? 27.779 -1.283 20.333 1.00 50.88 187 LYS A N 1
ATOM 1498 C CA . LYS A 1 187 ? 28.848 -2.081 20.935 1.00 50.88 187 LYS A CA 1
ATOM 1499 C C . LYS A 1 187 ? 28.555 -2.217 22.425 1.00 50.88 187 LYS A C 1
ATOM 1501 O O . LYS A 1 187 ? 29.012 -1.414 23.225 1.00 50.88 187 LYS A O 1
ATOM 1506 N N . SER A 1 188 ? 27.869 -3.309 22.762 1.00 54.78 188 SER A N 1
ATOM 1507 C CA . SER A 1 188 ? 27.794 -3.867 24.117 1.00 54.78 188 SER A CA 1
ATOM 1508 C C . SER A 1 188 ? 26.921 -3.098 25.121 1.00 54.78 188 SER A C 1
ATOM 1510 O O . SER A 1 188 ? 27.388 -2.774 26.211 1.00 54.78 188 SER A O 1
ATOM 1512 N N . GLY A 1 189 ? 25.643 -2.880 24.792 1.00 53.25 189 GLY A N 1
ATOM 1513 C CA . GLY A 1 189 ? 24.607 -2.729 25.819 1.00 53.25 189 GLY A CA 1
ATOM 1514 C C . GLY A 1 189 ? 24.412 -4.075 26.518 1.00 53.25 189 GLY A C 1
ATOM 1515 O O . GLY A 1 189 ? 24.319 -5.118 25.869 1.00 53.25 189 GLY A O 1
ATOM 1516 N N . ASN A 1 190 ? 24.499 -4.085 27.841 1.00 57.22 190 ASN A N 1
ATOM 1517 C CA . ASN A 1 190 ? 24.199 -5.264 28.636 1.00 57.22 190 ASN A CA 1
ATOM 1518 C C . ASN A 1 190 ? 22.668 -5.350 28.671 1.00 57.22 190 ASN A C 1
ATOM 1520 O O . ASN A 1 190 ? 22.075 -4.429 29.205 1.00 57.22 190 ASN A O 1
ATOM 1524 N N . ALA A 1 191 ? 22.027 -6.427 28.202 1.00 61.09 191 ALA A N 1
ATOM 1525 C CA . ALA A 1 191 ? 20.552 -6.575 28.178 1.00 61.09 191 ALA A CA 1
ATOM 1526 C C . ALA A 1 191 ? 19.851 -6.492 29.565 1.00 61.09 191 ALA A C 1
ATOM 1528 O O . ALA A 1 191 ? 18.657 -6.745 29.712 1.00 61.09 191 ALA A O 1
ATOM 1529 N N . HIS A 1 192 ? 20.615 -6.191 30.614 1.00 65.75 192 HIS A N 1
ATOM 1530 C CA . HIS A 1 192 ? 20.187 -5.920 31.980 1.00 65.75 192 HIS A CA 1
ATOM 1531 C C . HIS A 1 192 ? 20.471 -4.471 32.410 1.00 65.75 192 HIS A C 1
ATOM 1533 O O . HIS A 1 192 ? 20.417 -4.171 33.603 1.00 65.75 192 HIS A O 1
ATOM 1539 N N . ASP A 1 193 ? 20.817 -3.588 31.473 1.00 81.31 193 ASP A N 1
ATOM 1540 C CA . ASP A 1 193 ? 20.920 -2.158 31.710 1.00 81.31 193 ASP A CA 1
ATOM 1541 C C . ASP A 1 193 ? 19.498 -1.599 31.891 1.00 81.31 193 ASP A C 1
ATOM 1543 O O . ASP A 1 193 ? 18.660 -1.749 30.993 1.00 81.31 193 ASP A O 1
ATOM 1547 N N . PRO A 1 194 ? 19.174 -1.002 33.052 1.00 81.06 194 PRO A N 1
ATOM 1548 C CA . PRO A 1 194 ? 17.862 -0.408 33.280 1.00 81.06 194 PRO A CA 1
ATOM 1549 C C . PRO A 1 194 ? 17.471 0.620 32.210 1.00 81.06 194 PRO A C 1
ATOM 1551 O O . PRO A 1 194 ? 16.282 0.735 31.915 1.00 81.06 194 PRO A O 1
ATOM 1554 N N . ASP A 1 195 ? 18.429 1.328 31.606 1.00 81.94 195 ASP A N 1
ATOM 1555 C CA . ASP A 1 195 ? 18.127 2.344 30.594 1.00 81.94 195 ASP A CA 1
ATOM 1556 C C . ASP A 1 195 ? 17.662 1.724 29.262 1.00 81.94 195 ASP A C 1
ATOM 1558 O O . ASP A 1 195 ? 16.703 2.220 28.665 1.00 81.94 195 ASP A O 1
ATOM 1562 N N . GLU A 1 196 ? 18.263 0.604 28.840 1.00 80.44 196 GLU A N 1
ATOM 1563 C CA . GLU A 1 196 ? 17.886 -0.140 27.623 1.00 80.44 196 GLU A CA 1
ATOM 1564 C C . GLU A 1 196 ? 16.483 -0.749 27.770 1.00 80.44 196 GLU A C 1
ATOM 1566 O O . GLU A 1 196 ? 15.621 -0.570 26.908 1.00 80.44 196 GLU A O 1
ATOM 1571 N N . ILE A 1 197 ? 16.194 -1.352 28.929 1.00 81.62 197 ILE A N 1
ATOM 1572 C CA . ILE A 1 197 ? 14.866 -1.905 29.243 1.00 81.62 197 ILE A CA 1
ATOM 1573 C C . ILE A 1 197 ? 13.788 -0.807 29.215 1.00 81.62 197 ILE A C 1
ATOM 1575 O O . ILE A 1 197 ? 12.677 -1.026 28.728 1.00 81.62 197 ILE A O 1
ATOM 1579 N N . LEU A 1 198 ? 14.090 0.389 29.733 1.00 86.12 198 LEU A N 1
ATOM 1580 C CA . LEU A 1 198 ? 13.160 1.523 29.720 1.00 86.12 198 LEU A CA 1
ATOM 1581 C C . LEU A 1 198 ? 12.942 2.105 28.316 1.00 86.12 198 LEU A C 1
ATOM 1583 O O . LEU A 1 198 ? 11.896 2.708 28.058 1.00 86.12 198 LEU A O 1
ATOM 1587 N N . GLU A 1 199 ? 13.919 2.003 27.418 1.00 84.12 199 GLU A 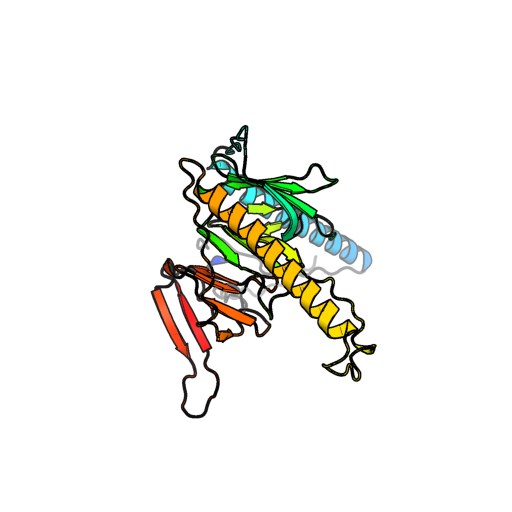N 1
ATOM 1588 C CA . GLU A 1 199 ? 13.767 2.404 26.017 1.00 84.12 199 GLU A CA 1
ATOM 1589 C C . GLU A 1 199 ? 12.889 1.407 25.251 1.00 84.12 199 GLU A C 1
ATOM 1591 O O . GLU A 1 199 ? 11.917 1.822 24.615 1.00 84.12 199 GLU A O 1
ATOM 1596 N N . GLU A 1 200 ? 13.132 0.103 25.417 1.00 84.00 200 GLU A N 1
ATOM 1597 C CA . GLU A 1 200 ? 12.304 -0.959 24.829 1.00 84.00 200 GLU A CA 1
ATOM 1598 C C . GLU A 1 200 ? 10.841 -0.880 25.291 1.00 84.00 200 GLU A C 1
ATOM 1600 O O . GLU A 1 200 ? 9.918 -0.980 24.477 1.00 84.00 200 GLU A O 1
ATOM 1605 N N . GLN A 1 201 ? 10.602 -0.640 26.588 1.00 86.38 201 GLN A N 1
ATOM 1606 C CA . GLN A 1 201 ? 9.246 -0.455 27.119 1.00 86.38 201 GLN A CA 1
ATOM 1607 C C . GLN A 1 201 ? 8.542 0.747 26.481 1.00 86.38 201 GLN A C 1
ATOM 1609 O O . GLN A 1 201 ? 7.383 0.636 26.075 1.00 86.38 201 GLN A O 1
ATOM 1614 N N . ARG A 1 202 ? 9.239 1.882 26.329 1.00 86.75 202 ARG A N 1
ATOM 1615 C CA . ARG A 1 202 ? 8.683 3.079 25.677 1.00 86.75 202 ARG A CA 1
ATOM 1616 C C . ARG A 1 202 ? 8.357 2.837 24.206 1.00 86.75 202 ARG A C 1
ATOM 1618 O O . ARG A 1 202 ? 7.331 3.324 23.725 1.00 86.75 202 ARG A O 1
ATOM 1625 N N . GLU A 1 203 ? 9.195 2.086 23.493 1.00 85.69 203 GLU A N 1
ATOM 1626 C CA . GLU A 1 203 ? 8.924 1.708 22.105 1.00 85.69 203 GLU A CA 1
ATOM 1627 C C . GLU A 1 203 ? 7.667 0.832 22.010 1.00 85.69 203 GLU A C 1
ATOM 1629 O O . GLU A 1 203 ? 6.778 1.118 21.205 1.00 85.69 203 GLU A O 1
ATOM 1634 N N . GLN A 1 204 ? 7.544 -0.186 22.866 1.00 87.94 204 GLN A N 1
ATOM 1635 C CA . GLN A 1 204 ? 6.379 -1.075 22.882 1.00 87.94 204 GLN A CA 1
ATOM 1636 C C . GLN A 1 204 ? 5.080 -0.346 23.248 1.00 87.94 204 GLN A C 1
ATOM 1638 O O . GLN A 1 204 ? 4.048 -0.546 22.601 1.00 87.94 204 GLN A O 1
ATOM 1643 N N . GLU A 1 205 ? 5.116 0.563 24.224 1.00 90.38 205 GLU A N 1
ATOM 1644 C CA . GLU A 1 205 ? 3.970 1.419 24.548 1.00 90.38 205 GLU A CA 1
ATOM 1645 C C . GLU A 1 205 ? 3.563 2.298 23.357 1.00 90.38 205 GLU A C 1
ATOM 1647 O O . GLU A 1 205 ? 2.372 2.438 23.059 1.00 90.38 205 GLU A O 1
ATOM 1652 N N . MET A 1 206 ? 4.537 2.853 22.626 1.00 89.31 206 MET A N 1
ATOM 1653 C CA . MET A 1 206 ? 4.271 3.631 21.417 1.00 89.31 206 MET A CA 1
ATOM 1654 C C . MET A 1 206 ? 3.659 2.770 20.303 1.00 89.31 206 MET A C 1
ATOM 1656 O O . MET A 1 206 ? 2.672 3.204 19.700 1.00 89.31 206 MET A O 1
ATOM 1660 N N . LYS A 1 207 ? 4.186 1.558 20.052 1.00 91.94 207 LYS A N 1
ATOM 1661 C CA . LYS A 1 207 ? 3.618 0.591 19.088 1.00 91.94 207 LYS A CA 1
ATOM 1662 C C . LYS A 1 207 ? 2.168 0.281 19.426 1.00 91.94 207 LYS A C 1
ATOM 1664 O O . LYS A 1 207 ? 1.293 0.457 18.581 1.00 91.94 207 LYS A O 1
ATOM 1669 N N . SER A 1 208 ? 1.907 -0.104 20.675 1.00 93.31 208 SER A N 1
ATOM 1670 C CA . SER A 1 208 ? 0.565 -0.430 21.166 1.00 93.31 208 SER A CA 1
ATOM 1671 C C . SER A 1 208 ? -0.402 0.745 20.991 1.00 93.31 208 SER A C 1
ATOM 1673 O O . SER A 1 208 ? -1.482 0.593 20.416 1.00 93.31 208 SER A O 1
ATOM 1675 N N . ARG A 1 209 ? 0.022 1.958 21.370 1.00 94.31 209 ARG A N 1
ATOM 1676 C CA . ARG A 1 209 ? -0.778 3.179 21.204 1.00 94.31 209 ARG A CA 1
ATOM 1677 C C . ARG A 1 209 ? -1.096 3.470 19.738 1.00 94.31 209 ARG A C 1
ATOM 1679 O O . ARG A 1 209 ? -2.233 3.808 19.416 1.00 94.31 209 ARG A O 1
ATOM 1686 N N . LEU A 1 210 ? -0.106 3.375 18.853 1.00 94.94 210 LEU A N 1
ATOM 1687 C CA . LEU A 1 210 ? -0.286 3.627 17.424 1.00 94.94 210 LEU A CA 1
ATOM 1688 C C . LEU A 1 210 ? -1.184 2.571 16.772 1.00 94.94 210 LEU A C 1
ATOM 1690 O O . LEU A 1 210 ? -2.090 2.932 16.022 1.00 94.94 210 LEU A O 1
ATOM 1694 N N . ASN A 1 211 ? -1.001 1.296 17.116 1.00 96.06 211 ASN A N 1
ATOM 1695 C CA . ASN A 1 211 ? -1.868 0.216 16.659 1.00 96.06 211 ASN A CA 1
ATOM 1696 C C . ASN A 1 211 ? -3.315 0.444 17.098 1.00 96.06 211 ASN A C 1
ATOM 1698 O O . ASN A 1 211 ? -4.209 0.380 16.261 1.00 96.06 211 ASN A O 1
ATOM 1702 N N . GLN A 1 212 ? -3.548 0.814 18.362 1.00 96.88 212 GLN A N 1
ATOM 1703 C CA . GLN A 1 212 ? -4.894 1.120 18.848 1.00 96.88 212 GLN A CA 1
ATOM 1704 C C . GLN A 1 212 ? -5.540 2.263 18.055 1.00 96.88 212 GLN A C 1
ATOM 1706 O O . GLN A 1 212 ? -6.693 2.161 17.646 1.00 96.88 212 GLN A O 1
ATOM 1711 N N . VAL A 1 213 ? -4.798 3.342 17.787 1.00 97.19 213 VAL A N 1
ATOM 1712 C CA . VAL A 1 213 ? -5.313 4.496 17.033 1.00 97.19 213 VAL A CA 1
ATOM 1713 C C . VAL A 1 213 ? -5.697 4.112 15.597 1.00 97.19 213 VAL A C 1
ATOM 1715 O O . VAL A 1 213 ? -6.750 4.532 15.114 1.00 97.19 213 VAL A O 1
ATOM 1718 N N . PHE A 1 214 ? -4.875 3.312 14.914 1.00 97.75 214 PHE A N 1
ATOM 1719 C CA . PHE A 1 214 ? -5.167 2.844 13.556 1.00 97.75 214 PHE A CA 1
ATOM 1720 C C . PHE A 1 214 ? -6.313 1.823 13.523 1.00 97.75 214 PHE A C 1
ATOM 1722 O O . PHE A 1 214 ? -7.165 1.881 12.634 1.00 97.75 214 PHE A O 1
ATOM 1729 N N . HIS A 1 215 ? -6.371 0.925 14.503 1.00 97.44 215 HIS A N 1
ATOM 1730 C CA . HIS A 1 215 ? -7.460 -0.033 14.658 1.00 97.44 215 HIS A CA 1
ATOM 1731 C C . HIS A 1 215 ? -8.801 0.677 14.909 1.00 97.44 215 HIS A C 1
ATOM 1733 O O . HIS A 1 215 ? -9.797 0.393 14.240 1.00 97.44 215 HIS A O 1
ATOM 1739 N N . ASP A 1 216 ? -8.825 1.659 15.815 1.00 97.75 216 ASP A N 1
ATOM 1740 C CA . ASP A 1 216 ? -10.011 2.472 16.101 1.00 97.75 216 ASP A CA 1
ATOM 1741 C C . ASP A 1 216 ? -10.471 3.254 14.871 1.00 97.75 216 ASP A C 1
ATOM 1743 O O . ASP A 1 216 ? -11.672 3.383 14.629 1.00 97.75 216 ASP A O 1
ATOM 1747 N N . PHE A 1 217 ? -9.529 3.800 14.097 1.00 97.81 217 PHE A N 1
ATOM 1748 C CA . PHE A 1 217 ? -9.840 4.453 12.830 1.00 97.81 217 PHE A CA 1
ATOM 1749 C C . PHE A 1 217 ? -10.487 3.465 11.854 1.00 97.81 217 PHE A C 1
ATOM 1751 O O . PHE A 1 217 ? -11.580 3.745 11.370 1.00 97.81 217 PHE A O 1
ATOM 1758 N N . SER A 1 218 ? -9.869 2.304 11.632 1.00 97.25 218 SER A N 1
ATOM 1759 C CA . SER A 1 218 ? -10.362 1.268 10.712 1.00 97.25 218 SER A CA 1
ATOM 1760 C C . SER A 1 218 ? -11.776 0.816 11.087 1.00 97.25 218 SER A C 1
ATOM 1762 O O . SER A 1 218 ? -12.684 0.874 10.262 1.00 97.25 218 SER A O 1
ATOM 1764 N N . THR A 1 219 ? -12.003 0.526 12.372 1.00 96.81 219 THR A N 1
ATOM 1765 C CA . THR A 1 219 ? -13.321 0.146 12.909 1.00 96.81 219 THR A CA 1
ATOM 1766 C C . THR A 1 219 ? -14.369 1.241 12.682 1.00 96.81 219 THR A C 1
ATOM 1768 O O . THR A 1 219 ? -15.502 0.970 12.291 1.00 96.81 219 THR A O 1
ATOM 1771 N N . LYS A 1 220 ? -14.010 2.512 12.910 1.00 96.38 220 LYS A N 1
ATOM 1772 C CA . LYS A 1 220 ? -14.931 3.641 12.703 1.00 96.38 220 LYS A CA 1
ATOM 1773 C C . LYS A 1 220 ? -15.253 3.875 11.231 1.00 96.38 220 LYS A C 1
ATOM 1775 O O . LYS A 1 220 ? -16.358 4.320 10.941 1.00 96.38 220 LYS A O 1
ATOM 1780 N N . VAL A 1 221 ? -14.311 3.618 10.324 1.00 96.19 221 VAL A N 1
ATOM 1781 C CA . VAL A 1 221 ? -14.527 3.716 8.872 1.00 96.19 221 VAL A CA 1
ATOM 1782 C C . VAL A 1 221 ? -15.474 2.627 8.385 1.00 96.19 221 VAL A C 1
ATOM 1784 O O . VAL A 1 221 ? -16.387 2.922 7.619 1.00 96.19 221 VAL A O 1
ATOM 1787 N N . GLU A 1 222 ? -15.298 1.396 8.858 1.00 95.44 222 GLU A N 1
ATOM 1788 C CA . GLU A 1 222 ? -16.196 0.276 8.546 1.00 95.44 222 GLU A CA 1
ATOM 1789 C C . GLU A 1 222 ? -17.612 0.484 9.102 1.00 95.44 222 GLU A C 1
ATOM 1791 O O . GLU A 1 222 ? -18.582 -0.021 8.543 1.00 95.44 222 GLU A O 1
ATOM 1796 N N . ALA A 1 223 ? -17.746 1.268 10.177 1.00 94.81 223 ALA A N 1
ATOM 1797 C CA . ALA A 1 223 ? -19.031 1.647 10.761 1.00 94.81 223 ALA A CA 1
ATOM 1798 C C . ALA A 1 223 ? -19.729 2.827 10.049 1.00 94.81 223 ALA A C 1
ATOM 1800 O O . ALA A 1 223 ? -20.847 3.183 10.430 1.00 94.81 223 ALA A O 1
ATOM 1801 N N . ILE A 1 224 ? -19.097 3.464 9.052 1.00 93.12 224 ILE A N 1
ATOM 1802 C CA . ILE A 1 224 ? -19.756 4.497 8.242 1.00 93.12 224 ILE A CA 1
ATOM 1803 C C . ILE A 1 224 ? -20.852 3.830 7.406 1.00 93.12 224 ILE A C 1
ATOM 1805 O O . ILE A 1 224 ? -20.608 2.850 6.703 1.00 93.12 224 ILE A O 1
ATOM 1809 N N . ASP A 1 225 ? -22.062 4.385 7.457 1.00 84.56 225 ASP A N 1
ATOM 1810 C CA . ASP A 1 225 ? -23.194 3.859 6.698 1.00 84.56 225 ASP A CA 1
ATOM 1811 C C . ASP A 1 225 ? -22.885 3.801 5.194 1.00 84.56 225 ASP A C 1
ATOM 1813 O O . ASP A 1 225 ? -22.351 4.748 4.613 1.00 84.56 225 ASP A O 1
ATOM 1817 N N . SER A 1 226 ? -23.234 2.676 4.568 1.00 82.62 226 SER A N 1
ATOM 1818 C CA . SER A 1 226 ? -22.995 2.400 3.146 1.00 82.62 226 SER A CA 1
ATOM 1819 C C . SER A 1 226 ? -21.519 2.432 2.707 1.00 82.62 226 SER A C 1
ATOM 1821 O O . SER A 1 226 ? -21.241 2.501 1.508 1.00 82.62 226 SER A O 1
ATOM 1823 N N . CYS A 1 227 ? -20.563 2.341 3.640 1.00 88.12 227 CYS A N 1
ATOM 1824 C CA . CYS A 1 227 ? -19.146 2.178 3.325 1.00 88.12 227 CYS A CA 1
ATOM 1825 C C . CYS A 1 227 ? -18.856 0.725 2.895 1.00 88.12 227 CYS A C 1
ATOM 1827 O O . CYS A 1 227 ? -19.059 -0.197 3.685 1.00 88.12 227 CYS A O 1
ATOM 1829 N N . PRO A 1 228 ? -18.381 0.474 1.658 1.00 91.31 228 PRO A N 1
ATOM 1830 C CA . PRO A 1 228 ? -18.068 -0.880 1.198 1.00 91.31 228 PRO A CA 1
ATOM 1831 C C . PRO A 1 228 ? -16.660 -1.342 1.613 1.00 91.31 228 PRO A C 1
ATOM 1833 O O . PRO A 1 228 ? -16.291 -2.484 1.349 1.00 91.31 228 PRO A O 1
ATOM 1836 N N . VAL A 1 229 ? -15.855 -0.454 2.204 1.00 93.25 229 VAL A N 1
ATOM 1837 C CA . VAL A 1 229 ? -14.450 -0.703 2.540 1.00 93.25 229 VAL A CA 1
ATOM 1838 C C . VAL A 1 229 ? -14.366 -1.548 3.806 1.00 93.25 229 VAL A C 1
ATOM 1840 O O . VAL A 1 229 ? -14.981 -1.208 4.813 1.00 93.25 229 VAL A O 1
ATOM 1843 N N . LYS A 1 230 ? -13.567 -2.615 3.753 1.00 94.94 230 LYS A N 1
ATOM 1844 C CA . LYS A 1 230 ? -13.172 -3.431 4.906 1.00 94.94 230 LYS A CA 1
ATOM 1845 C C . LYS A 1 230 ? -11.660 -3.557 4.926 1.00 94.94 230 LYS A C 1
ATOM 1847 O O . LYS A 1 230 ? -11.062 -3.861 3.893 1.00 94.94 230 LYS A O 1
ATOM 1852 N N . PHE A 1 231 ? -11.044 -3.293 6.066 1.00 96.94 231 PHE A N 1
ATOM 1853 C CA . PHE A 1 231 ? -9.600 -3.373 6.199 1.00 96.94 231 PHE A CA 1
ATOM 1854 C C . PHE A 1 231 ? -9.181 -4.819 6.424 1.00 96.94 231 PHE A C 1
ATOM 1856 O O . PHE A 1 231 ? -9.478 -5.423 7.451 1.00 96.94 231 PHE A O 1
ATOM 1863 N N . ASP A 1 232 ? -8.480 -5.369 5.442 1.00 96.50 232 ASP A N 1
ATOM 1864 C CA . ASP A 1 232 ? -7.851 -6.677 5.550 1.00 96.50 232 ASP A CA 1
ATOM 1865 C C . ASP A 1 232 ? -6.573 -6.565 6.394 1.00 96.50 232 ASP A C 1
ATOM 1867 O O . ASP A 1 232 ? -5.870 -5.550 6.333 1.00 96.50 232 ASP A O 1
ATOM 1871 N N . ILE A 1 233 ? -6.263 -7.598 7.176 1.00 96.25 233 ILE A N 1
ATOM 1872 C CA . ILE A 1 233 ? -5.076 -7.639 8.039 1.00 96.25 233 ILE A CA 1
ATOM 1873 C C . ILE A 1 233 ? -4.182 -8.791 7.561 1.00 96.25 233 ILE A C 1
ATOM 1875 O O . ILE A 1 233 ? -4.648 -9.930 7.529 1.00 96.25 233 ILE A O 1
ATOM 1879 N N . PRO A 1 234 ? -2.907 -8.540 7.201 1.00 96.00 234 PRO A N 1
ATOM 1880 C CA . PRO A 1 234 ? -2.026 -9.588 6.689 1.00 96.00 234 PRO A CA 1
ATOM 1881 C C . PRO A 1 234 ? -1.785 -10.727 7.695 1.00 96.00 234 PRO A C 1
ATOM 1883 O O . PRO A 1 234 ? -1.426 -10.488 8.851 1.00 96.00 234 PRO A O 1
ATOM 1886 N N . PHE A 1 235 ? -1.898 -11.977 7.238 1.00 95.81 235 PHE A N 1
ATOM 1887 C CA . PHE A 1 235 ? -1.660 -13.185 8.032 1.00 95.81 235 PHE A CA 1
ATOM 1888 C C . PHE A 1 235 ? -0.160 -13.476 8.158 1.00 95.81 235 PHE A C 1
ATOM 1890 O O . PHE A 1 235 ? 0.410 -14.269 7.405 1.00 95.81 235 PHE A O 1
ATOM 1897 N N . LYS A 1 236 ? 0.502 -12.824 9.118 1.00 91.56 236 LYS A N 1
ATOM 1898 C CA . LYS A 1 236 ? 1.967 -12.882 9.287 1.00 91.56 236 LYS A CA 1
ATOM 1899 C C . LYS A 1 236 ? 2.524 -14.287 9.538 1.00 91.56 236 LYS A C 1
ATOM 1901 O O . LYS A 1 236 ? 3.640 -14.559 9.105 1.00 91.56 236 LYS A O 1
ATOM 1906 N N . ASP A 1 237 ? 1.749 -15.192 10.133 1.00 93.25 237 ASP A N 1
ATOM 1907 C CA . ASP A 1 237 ? 2.158 -16.591 10.352 1.00 93.25 237 ASP A CA 1
ATOM 1908 C C . ASP A 1 237 ? 2.322 -17.386 9.047 1.00 93.25 237 ASP A C 1
ATOM 1910 O O . ASP A 1 237 ? 3.016 -18.400 9.009 1.00 93.25 237 ASP A O 1
ATOM 1914 N N . LEU A 1 238 ? 1.697 -16.918 7.964 1.00 95.94 238 LEU A N 1
ATOM 1915 C CA . LEU A 1 238 ? 1.786 -17.504 6.626 1.00 95.94 238 LEU A CA 1
ATOM 1916 C C . LEU A 1 238 ? 2.794 -16.763 5.735 1.00 95.94 238 LEU A C 1
ATOM 1918 O O . LEU A 1 238 ? 2.833 -16.980 4.523 1.00 95.94 238 LEU A O 1
ATOM 1922 N N . ALA A 1 239 ? 3.581 -15.855 6.315 1.00 94.94 239 ALA A N 1
ATOM 1923 C CA . ALA A 1 239 ? 4.542 -15.064 5.573 1.00 94.94 239 ALA A CA 1
ATOM 1924 C C . ALA A 1 239 ? 5.711 -15.911 5.055 1.00 94.94 239 ALA A C 1
ATOM 1926 O O . ALA A 1 239 ? 6.201 -16.826 5.718 1.00 94.94 239 ALA A O 1
ATOM 1927 N N . PHE A 1 240 ? 6.221 -15.536 3.888 1.00 94.69 240 PHE A N 1
ATOM 1928 C CA . PHE A 1 240 ? 7.424 -16.114 3.301 1.00 94.69 240 PHE A CA 1
ATOM 1929 C C . PHE A 1 240 ? 8.266 -15.022 2.641 1.00 94.69 240 PHE A C 1
ATOM 1931 O O . PHE A 1 240 ? 7.776 -13.943 2.314 1.00 94.69 240 PHE A O 1
ATOM 1938 N N . PHE A 1 241 ? 9.558 -15.277 2.463 1.00 94.69 241 PHE A N 1
ATOM 1939 C CA . PHE A 1 241 ? 10.445 -14.340 1.776 1.00 94.69 241 PHE A CA 1
ATOM 1940 C C . PHE A 1 241 ? 10.453 -14.615 0.274 1.00 94.69 241 PHE A C 1
ATOM 1942 O O . PHE A 1 241 ? 10.477 -15.769 -0.150 1.00 94.69 241 PHE A O 1
ATOM 1949 N N . GLY A 1 242 ? 10.455 -13.552 -0.524 1.00 94.69 242 GLY A N 1
ATOM 1950 C CA . GLY A 1 242 ? 10.509 -13.633 -1.980 1.00 94.69 242 GLY A CA 1
ATOM 1951 C C . GLY A 1 242 ? 11.091 -12.369 -2.599 1.00 94.69 242 GLY A C 1
ATOM 1952 O O . GLY A 1 242 ? 11.290 -11.365 -1.919 1.00 94.69 242 GLY A O 1
ATOM 1953 N N . VAL A 1 243 ? 11.367 -12.414 -3.902 1.00 95.00 243 VAL A N 1
ATOM 1954 C CA . VAL A 1 243 ? 11.975 -11.303 -4.654 1.00 95.00 243 VAL A CA 1
ATOM 1955 C C . VAL A 1 243 ? 11.040 -10.893 -5.802 1.00 95.00 243 VAL A C 1
ATOM 1957 O O . VAL A 1 243 ? 11.377 -11.108 -6.960 1.00 95.00 243 VAL A O 1
ATOM 1960 N N . PRO A 1 244 ? 9.867 -10.293 -5.515 1.00 92.31 244 PRO A N 1
ATOM 1961 C CA . PRO A 1 244 ? 8.916 -9.885 -6.557 1.00 92.31 244 PRO A CA 1
ATOM 1962 C C . PRO A 1 244 ? 9.442 -8.728 -7.424 1.00 92.31 244 PRO A C 1
ATOM 1964 O O . PRO A 1 244 ? 8.938 -8.457 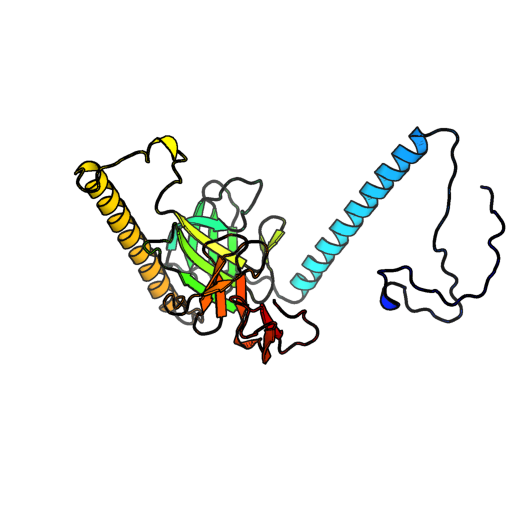-8.507 1.00 92.31 244 PRO A O 1
ATOM 1967 N N . ASN A 1 245 ? 10.437 -7.988 -6.920 1.00 87.75 245 ASN A N 1
ATOM 1968 C CA . ASN A 1 245 ? 11.049 -6.851 -7.601 1.00 87.75 245 ASN A CA 1
ATOM 1969 C C . ASN A 1 245 ? 12.572 -7.038 -7.699 1.00 87.75 245 ASN A C 1
ATOM 1971 O O . ASN A 1 245 ? 13.067 -7.773 -8.546 1.00 87.75 245 ASN A O 1
ATOM 1975 N N . LYS A 1 246 ? 13.342 -6.327 -6.862 1.00 86.94 246 LYS A N 1
ATOM 1976 C CA . LYS A 1 246 ? 14.819 -6.327 -6.894 1.00 86.94 246 LYS A CA 1
ATOM 1977 C C . LYS A 1 246 ? 15.468 -6.764 -5.584 1.00 86.94 246 LYS A C 1
ATOM 1979 O O . LYS A 1 246 ? 16.655 -7.075 -5.583 1.00 86.94 246 LYS A O 1
ATOM 1984 N N . SER A 1 247 ? 14.722 -6.738 -4.487 1.00 90.50 247 SER A N 1
ATOM 1985 C CA . SER A 1 247 ? 15.177 -7.092 -3.146 1.00 90.50 247 SER A CA 1
ATOM 1986 C C . SER A 1 247 ? 14.319 -8.217 -2.584 1.00 90.50 247 SER A C 1
ATOM 1988 O O . SER A 1 247 ? 13.161 -8.378 -2.973 1.00 90.50 247 SER A O 1
ATOM 1990 N N . SER A 1 248 ? 14.915 -8.995 -1.681 1.00 93.50 248 SER A N 1
ATOM 1991 C CA . SER A 1 248 ? 14.174 -9.951 -0.865 1.00 93.50 248 SER A CA 1
ATOM 1992 C C . SER A 1 248 ? 13.297 -9.186 0.115 1.00 93.50 248 SER A C 1
ATOM 1994 O O . SER A 1 248 ? 13.807 -8.374 0.883 1.00 93.50 248 SER A O 1
ATOM 1996 N N . VAL A 1 249 ? 11.994 -9.440 0.062 1.00 93.38 249 VAL A N 1
ATOM 1997 C CA . VAL A 1 249 ? 10.983 -8.834 0.927 1.00 93.38 249 VAL A CA 1
ATOM 1998 C C . VAL A 1 249 ? 10.118 -9.924 1.542 1.00 93.38 249 VAL A C 1
ATOM 2000 O O . VAL A 1 249 ? 10.003 -11.032 1.010 1.00 93.38 249 VAL A O 1
ATOM 2003 N N . ARG A 1 250 ? 9.492 -9.609 2.675 1.00 93.81 250 ARG A N 1
ATOM 2004 C CA . ARG A 1 250 ? 8.531 -10.505 3.315 1.00 93.81 250 ARG A CA 1
ATOM 2005 C C . ARG A 1 250 ? 7.170 -10.353 2.639 1.00 93.81 250 ARG A C 1
ATOM 2007 O O . ARG A 1 250 ? 6.512 -9.329 2.798 1.00 93.81 250 ARG A O 1
ATOM 2014 N N . LEU A 1 251 ? 6.760 -11.381 1.909 1.00 95.62 251 LEU A N 1
ATOM 2015 C CA . LEU A 1 251 ? 5.433 -11.507 1.326 1.00 95.62 251 LEU A CA 1
ATOM 2016 C C . LEU A 1 251 ? 4.487 -12.113 2.361 1.00 95.62 251 LEU A C 1
ATOM 2018 O O . LEU A 1 251 ? 4.815 -13.107 3.009 1.00 95.62 251 LEU A O 1
ATOM 2022 N N . VAL A 1 252 ? 3.319 -11.504 2.521 1.00 96.12 252 VAL A N 1
ATOM 2023 C CA . VAL A 1 252 ? 2.313 -11.907 3.500 1.00 96.12 252 VAL A CA 1
ATOM 2024 C C . VAL A 1 252 ? 0.963 -12.006 2.794 1.00 96.12 252 VAL A C 1
ATOM 2026 O O . VAL A 1 252 ? 0.565 -11.051 2.120 1.00 96.12 252 VAL A O 1
ATOM 2029 N N . PRO A 1 253 ? 0.258 -13.142 2.888 1.00 97.12 253 PRO A N 1
ATOM 2030 C CA . PRO A 1 253 ? -1.085 -13.244 2.346 1.00 97.12 253 PRO A CA 1
ATOM 2031 C C . PRO A 1 253 ? -2.080 -12.485 3.230 1.00 97.12 253 PRO A C 1
ATOM 2033 O O . PRO A 1 253 ? -1.967 -12.457 4.455 1.00 97.12 253 PRO A O 1
ATOM 2036 N N . CYS A 1 254 ? -3.079 -11.908 2.587 1.00 96.44 254 CYS A N 1
ATOM 2037 C CA . CYS A 1 254 ? -4.304 -11.389 3.173 1.00 96.44 254 CYS A CA 1
ATOM 2038 C C . CYS A 1 254 ? -5.477 -12.285 2.728 1.00 96.44 254 CYS A C 1
ATOM 2040 O O . CYS A 1 254 ? -5.270 -13.352 2.145 1.00 96.44 254 CYS A O 1
ATOM 2042 N N . THR A 1 255 ? -6.718 -11.871 2.974 1.00 94.75 255 THR A N 1
ATOM 2043 C CA . THR A 1 255 ? -7.915 -12.634 2.591 1.00 94.75 255 THR A CA 1
ATOM 2044 C C . THR A 1 255 ? -8.054 -12.771 1.070 1.00 94.75 255 THR A C 1
ATOM 2046 O O . THR A 1 255 ? -8.438 -13.832 0.586 1.00 94.75 255 THR A O 1
ATOM 2049 N N . SER A 1 256 ? -7.730 -11.716 0.314 1.00 93.44 256 SER A N 1
ATOM 2050 C CA . SER A 1 256 ? -7.887 -11.673 -1.157 1.00 93.44 256 SER A CA 1
ATOM 2051 C C . SER A 1 256 ? -6.670 -11.119 -1.910 1.00 93.44 256 SER A C 1
ATOM 2053 O O . SER A 1 256 ? -6.717 -10.908 -3.121 1.00 93.44 256 SER A O 1
ATOM 2055 N N . ALA A 1 257 ? -5.546 -10.912 -1.222 1.00 96.75 257 ALA A N 1
ATOM 2056 C CA . ALA A 1 257 ? -4.334 -10.357 -1.819 1.00 96.75 257 ALA A CA 1
ATOM 2057 C C . ALA A 1 257 ? -3.065 -10.998 -1.248 1.00 96.75 257 ALA A C 1
ATOM 2059 O O . ALA A 1 257 ? -3.054 -11.454 -0.111 1.00 96.75 257 ALA A O 1
ATOM 2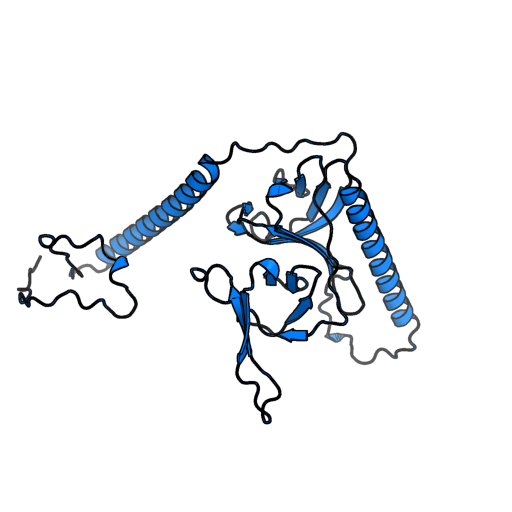060 N N . LEU A 1 258 ? -1.977 -10.990 -2.015 1.00 97.50 258 LEU A N 1
ATOM 2061 C CA . LEU A 1 258 ? -0.623 -11.264 -1.531 1.00 97.50 258 LEU A CA 1
ATOM 2062 C C . LEU A 1 258 ? 0.169 -9.959 -1.545 1.00 97.50 258 LEU A C 1
ATOM 2064 O O . LEU A 1 258 ? 0.273 -9.317 -2.594 1.00 97.50 258 LEU A O 1
ATOM 2068 N N . VAL A 1 259 ? 0.724 -9.552 -0.401 1.00 97.00 259 VAL A N 1
ATOM 2069 C CA . VAL A 1 259 ? 1.289 -8.205 -0.254 1.00 97.00 259 VAL A CA 1
ATOM 2070 C C . VAL A 1 259 ? 2.659 -8.159 0.412 1.00 97.00 259 VAL A C 1
ATOM 2072 O O . VAL A 1 259 ? 3.039 -9.037 1.177 1.00 97.00 259 VAL A O 1
ATOM 2075 N N . SER A 1 260 ? 3.395 -7.087 0.135 1.00 95.69 260 SER A N 1
ATOM 2076 C CA . SER A 1 260 ? 4.549 -6.627 0.910 1.00 95.69 260 SER A CA 1
ATOM 2077 C C . SER A 1 260 ? 4.494 -5.104 0.966 1.00 95.69 260 SER A C 1
ATOM 2079 O O . SER A 1 260 ? 4.720 -4.440 -0.048 1.00 95.69 260 SER A O 1
ATOM 2081 N N . LEU A 1 261 ? 4.170 -4.557 2.140 1.00 95.00 261 LEU A N 1
ATOM 2082 C CA . LEU A 1 261 ? 3.833 -3.137 2.307 1.00 95.00 261 LEU A CA 1
ATOM 2083 C C . LEU A 1 261 ? 4.840 -2.359 3.170 1.00 95.00 261 LEU A C 1
ATOM 2085 O O . LEU A 1 261 ? 4.844 -1.130 3.143 1.00 95.00 261 LEU A O 1
ATOM 2089 N N . GLN A 1 262 ? 5.711 -3.042 3.915 1.00 91.50 262 GLN A N 1
ATOM 2090 C CA . GLN A 1 262 ? 6.712 -2.401 4.782 1.00 91.50 262 GLN A CA 1
ATOM 2091 C C . GLN A 1 262 ? 7.798 -1.655 3.982 1.00 91.50 262 GLN A C 1
ATOM 2093 O O . GLN A 1 262 ? 8.355 -0.658 4.449 1.00 91.50 262 GLN A O 1
ATOM 2098 N N . GLU A 1 263 ? 8.072 -2.099 2.753 1.00 89.50 263 GLU A N 1
ATOM 2099 C CA . GLU A 1 263 ? 9.040 -1.488 1.839 1.00 89.50 263 GLU A CA 1
ATOM 2100 C C . GLU A 1 263 ? 8.351 -0.781 0.665 1.00 89.50 263 GLU A C 1
ATOM 2102 O O . GLU A 1 263 ? 7.267 -1.165 0.231 1.00 89.50 263 GLU A O 1
ATOM 2107 N N . TRP A 1 264 ? 8.994 0.268 0.138 1.00 89.50 264 TRP A N 1
ATOM 2108 C CA . TRP A 1 264 ? 8.512 1.003 -1.034 1.00 89.50 264 TRP A CA 1
ATOM 2109 C C . TRP A 1 264 ? 9.493 0.850 -2.209 1.00 89.50 264 TRP A C 1
ATOM 2111 O O . TRP A 1 264 ? 10.677 1.149 -2.030 1.00 89.50 264 TRP A O 1
ATOM 2121 N N . PRO A 1 265 ? 9.045 0.487 -3.428 1.00 92.88 265 PRO A N 1
ATOM 2122 C CA . PRO A 1 265 ? 7.652 0.330 -3.860 1.00 92.88 265 PRO A CA 1
ATOM 2123 C C . PRO A 1 265 ? 6.972 -0.910 -3.258 1.00 92.88 265 PRO A C 1
ATOM 2125 O O . PRO A 1 265 ? 7.640 -1.929 -3.076 1.00 92.88 265 PRO A O 1
ATOM 2128 N N . PRO A 1 266 ? 5.664 -0.828 -2.966 1.00 94.94 266 PRO A N 1
ATOM 2129 C CA . PRO A 1 266 ? 4.930 -1.934 -2.383 1.00 94.94 266 PRO A CA 1
ATOM 2130 C C . PRO A 1 266 ? 4.716 -3.023 -3.435 1.00 94.94 266 PRO A C 1
ATOM 2132 O O . PRO A 1 266 ? 4.739 -2.768 -4.642 1.00 94.94 266 PRO A O 1
ATOM 2135 N N . PHE A 1 267 ? 4.473 -4.237 -2.963 1.00 96.12 267 PHE A N 1
ATOM 2136 C CA . PHE A 1 267 ? 3.932 -5.313 -3.779 1.00 96.12 267 PHE A CA 1
ATOM 2137 C C . PHE A 1 267 ? 2.505 -5.592 -3.321 1.00 96.12 267 PHE A C 1
ATOM 2139 O O . PHE A 1 267 ? 2.268 -5.780 -2.129 1.00 96.12 267 PHE A O 1
ATOM 2146 N N . CYS A 1 268 ? 1.564 -5.617 -4.258 1.00 96.19 268 CYS A N 1
ATOM 2147 C CA . CYS A 1 268 ? 0.190 -6.024 -4.009 1.00 96.19 268 CYS A CA 1
ATOM 2148 C C . CYS A 1 268 ? -0.310 -6.793 -5.230 1.00 96.19 268 CYS A C 1
ATOM 2150 O O . CYS A 1 268 ? -0.365 -6.252 -6.335 1.00 96.19 268 CYS A O 1
ATOM 2152 N N . LEU A 1 269 ? -0.618 -8.070 -5.031 1.00 96.12 269 LEU A N 1
ATOM 2153 C CA . LEU A 1 269 ? -1.186 -8.943 -6.044 1.00 96.12 269 LEU A CA 1
ATOM 2154 C C . LEU A 1 269 ? -2.591 -9.344 -5.613 1.00 96.12 269 LEU A C 1
ATOM 2156 O O . LEU A 1 269 ? -2.759 -9.992 -4.583 1.00 96.12 269 LEU A O 1
ATOM 2160 N N . ASP A 1 270 ? -3.576 -8.981 -6.425 1.00 95.88 270 ASP A N 1
ATOM 2161 C CA . ASP A 1 270 ? -4.951 -9.443 -6.274 1.00 95.88 270 ASP A CA 1
ATOM 2162 C C . ASP A 1 270 ? -5.038 -10.943 -6.587 1.00 95.88 270 ASP A C 1
ATOM 2164 O O . ASP A 1 270 ? -4.800 -11.363 -7.725 1.00 95.88 270 ASP A O 1
ATOM 2168 N N . MET A 1 271 ? -5.369 -11.746 -5.576 1.00 95.12 271 MET A N 1
ATOM 2169 C CA . MET A 1 271 ? -5.454 -13.199 -5.712 1.00 95.12 271 MET A CA 1
ATOM 2170 C C . MET A 1 271 ? -6.690 -13.627 -6.507 1.00 95.12 271 MET A C 1
ATOM 2172 O O . MET A 1 271 ? -6.646 -14.669 -7.160 1.00 95.12 271 MET A O 1
ATOM 2176 N N . ASP A 1 272 ? -7.748 -12.810 -6.555 1.00 93.94 272 ASP A N 1
ATOM 2177 C CA . ASP A 1 272 ? -8.943 -13.103 -7.352 1.00 93.94 272 ASP A CA 1
ATOM 2178 C C . ASP A 1 272 ? -8.673 -12.980 -8.856 1.00 93.94 272 ASP A C 1
ATOM 2180 O O . ASP A 1 272 ? -9.409 -13.548 -9.671 1.00 93.94 272 ASP A O 1
ATOM 2184 N N . GLN A 1 273 ? -7.611 -12.271 -9.248 1.00 94.12 273 GLN A N 1
ATOM 2185 C CA . GLN A 1 273 ? -7.170 -12.154 -10.640 1.00 94.12 273 GLN A CA 1
ATOM 2186 C C . GLN A 1 273 ? -6.202 -13.262 -11.061 1.00 94.12 273 GLN A C 1
ATOM 2188 O O . GLN A 1 273 ? -5.883 -13.355 -12.246 1.00 94.12 273 GLN A O 1
ATOM 2193 N N . VAL A 1 274 ? -5.730 -14.097 -10.134 1.00 96.12 274 VAL A N 1
ATOM 2194 C CA . VAL A 1 274 ? -4.830 -15.214 -10.436 1.00 96.12 274 VAL A CA 1
ATOM 2195 C C . VAL A 1 274 ? -5.651 -16.420 -10.892 1.00 96.12 274 VAL A C 1
ATOM 2197 O O . VAL A 1 274 ? -6.632 -16.801 -10.261 1.00 96.12 274 VAL A O 1
ATOM 2200 N N . GLU A 1 275 ? -5.250 -17.014 -12.013 1.00 96.62 275 GLU A N 1
ATOM 2201 C CA . GLU A 1 275 ? -5.855 -18.228 -12.569 1.00 96.62 275 GLU A CA 1
ATOM 2202 C C . GLU A 1 275 ? -5.052 -19.463 -12.153 1.00 96.62 275 GLU A C 1
ATOM 2204 O O . GLU A 1 275 ? -5.603 -20.439 -11.650 1.00 96.62 275 GLU A O 1
ATOM 2209 N N . ILE A 1 276 ? -3.728 -19.418 -12.341 1.00 95.50 276 ILE A N 1
ATOM 2210 C CA . ILE A 1 276 ? -2.818 -20.531 -12.046 1.00 95.50 276 ILE A CA 1
ATOM 2211 C C . ILE A 1 276 ? -1.553 -19.993 -11.377 1.00 95.50 276 ILE A C 1
ATOM 2213 O O . ILE A 1 276 ? -1.015 -18.956 -11.768 1.00 95.50 276 ILE A O 1
ATOM 2217 N N . VAL A 1 277 ? -1.047 -20.745 -10.400 1.00 96.69 277 VAL A N 1
ATOM 2218 C CA . VAL A 1 277 ? 0.270 -20.534 -9.789 1.00 96.69 277 VAL A CA 1
ATOM 2219 C C . VAL A 1 277 ? 1.205 -21.652 -10.238 1.00 96.69 277 VAL A C 1
ATOM 2221 O O . VAL A 1 277 ? 0.885 -22.832 -10.095 1.00 96.69 277 VAL A O 1
ATOM 2224 N N . VAL A 1 278 ? 2.362 -21.286 -10.784 1.00 96.31 278 VAL A N 1
ATOM 2225 C CA . VAL A 1 278 ? 3.369 -22.223 -11.290 1.00 96.31 278 VAL A CA 1
ATOM 2226 C C . VAL A 1 278 ? 4.616 -22.142 -10.421 1.00 96.31 278 VAL A C 1
ATOM 2228 O O . VAL A 1 278 ? 5.212 -21.077 -10.293 1.00 96.31 278 VAL A O 1
ATOM 2231 N N . PHE A 1 279 ? 5.031 -23.275 -9.858 1.00 95.31 279 PHE A N 1
ATOM 2232 C CA . PHE A 1 279 ? 6.305 -23.395 -9.155 1.00 95.31 279 PHE A CA 1
ATOM 2233 C C . PHE A 1 279 ? 7.385 -23.841 -10.140 1.00 95.31 279 PHE A C 1
ATOM 2235 O O . PHE A 1 279 ? 7.363 -24.968 -10.638 1.00 95.31 279 PHE A O 1
ATOM 2242 N N . GLU A 1 280 ? 8.341 -22.964 -10.426 1.00 93.06 280 GLU A N 1
ATOM 2243 C CA . GLU A 1 280 ? 9.492 -23.273 -11.267 1.00 93.06 280 GLU A CA 1
ATOM 2244 C C . GLU A 1 280 ? 10.703 -23.628 -10.404 1.00 93.06 280 GLU A C 1
ATOM 2246 O O . GLU A 1 280 ? 10.881 -23.130 -9.292 1.00 93.06 280 GLU A O 1
ATOM 2251 N N . ARG A 1 281 ? 11.587 -24.478 -10.937 1.00 91.56 281 ARG A N 1
ATOM 2252 C CA . ARG A 1 281 ? 12.825 -24.902 -10.256 1.00 91.56 281 ARG A CA 1
ATOM 2253 C C . ARG A 1 281 ? 12.593 -25.558 -8.882 1.00 91.56 281 ARG A C 1
ATOM 2255 O O . ARG A 1 281 ? 13.499 -25.587 -8.058 1.00 91.56 281 ARG A O 1
ATOM 2262 N N . ALA A 1 282 ? 11.421 -26.148 -8.648 1.00 88.81 282 ALA A N 1
ATOM 2263 C CA . ALA A 1 282 ? 11.150 -26.968 -7.469 1.00 88.81 282 ALA A CA 1
ATOM 2264 C C . ALA A 1 282 ? 11.851 -28.340 -7.587 1.00 88.81 282 ALA A C 1
ATOM 2266 O O . ALA A 1 282 ? 11.237 -29.352 -7.922 1.00 88.81 282 ALA A O 1
ATOM 2267 N N . LEU A 1 283 ? 13.171 -28.358 -7.378 1.00 92.31 283 LEU A N 1
ATOM 2268 C CA . LEU A 1 283 ? 14.030 -29.543 -7.482 1.00 92.31 283 LEU A CA 1
ATOM 2269 C C . LEU A 1 283 ? 14.595 -29.928 -6.107 1.00 92.31 283 LEU A C 1
ATOM 2271 O O . LEU A 1 283 ? 14.905 -29.060 -5.299 1.00 92.31 283 LEU A O 1
ATOM 2275 N N . LEU A 1 284 ? 14.812 -31.228 -5.870 1.00 88.81 284 LEU A N 1
ATOM 2276 C CA . LEU A 1 284 ? 15.318 -31.774 -4.593 1.00 88.81 284 LEU A CA 1
ATOM 2277 C C . LEU A 1 284 ? 16.656 -31.171 -4.124 1.00 88.81 284 LEU A C 1
ATOM 2279 O O . LEU A 1 284 ? 16.963 -31.202 -2.936 1.00 88.81 284 LEU A O 1
ATOM 2283 N N . ASN A 1 285 ? 17.473 -30.658 -5.045 1.00 93.62 285 ASN A N 1
ATOM 2284 C CA . ASN A 1 285 ? 18.789 -30.081 -4.764 1.00 93.62 285 ASN A CA 1
ATOM 2285 C C . ASN A 1 285 ? 18.779 -28.550 -4.605 1.00 93.62 285 ASN A C 1
ATOM 2287 O O . ASN A 1 285 ? 19.841 -27.972 -4.371 1.00 93.62 285 ASN A O 1
ATOM 2291 N N . LEU A 1 286 ? 17.623 -27.894 -4.744 1.00 90.69 286 LEU A N 1
ATOM 2292 C CA . LEU A 1 286 ? 17.480 -26.447 -4.601 1.00 90.69 286 LEU A CA 1
ATOM 2293 C C . LEU A 1 286 ? 16.739 -26.110 -3.304 1.00 90.69 286 LEU A C 1
ATOM 2295 O O . LEU A 1 286 ? 15.771 -26.765 -2.931 1.00 90.69 286 LEU A O 1
ATOM 2299 N N . ARG A 1 287 ? 17.219 -25.077 -2.602 1.00 89.75 287 ARG A N 1
ATOM 2300 C CA . ARG A 1 287 ? 16.573 -24.543 -1.387 1.00 89.75 287 ARG A CA 1
ATOM 2301 C C . ARG A 1 287 ? 15.549 -23.448 -1.687 1.00 89.75 287 ARG A C 1
ATOM 2303 O O . ARG A 1 287 ? 14.828 -23.032 -0.791 1.00 89.75 287 ARG A O 1
ATOM 2310 N N . GLU A 1 288 ? 15.515 -22.990 -2.931 1.00 91.19 288 GLU A N 1
ATOM 2311 C CA . GLU A 1 288 ? 14.698 -21.884 -3.416 1.00 91.19 288 GLU A CA 1
ATOM 2312 C C . GLU A 1 288 ? 14.004 -22.325 -4.707 1.00 91.19 288 GLU A C 1
ATOM 2314 O O . GLU A 1 288 ? 14.574 -23.073 -5.506 1.00 91.19 288 GLU A O 1
ATOM 2319 N N . CYS A 1 289 ? 12.781 -21.853 -4.917 1.00 93.75 289 CYS A N 1
ATOM 2320 C CA . CYS A 1 289 ? 12.015 -22.043 -6.145 1.00 93.75 289 CYS A CA 1
ATOM 2321 C C . CYS A 1 289 ? 11.492 -20.682 -6.616 1.00 93.75 289 CYS A C 1
ATOM 2323 O O . CYS A 1 289 ? 11.447 -19.742 -5.824 1.00 93.75 289 CYS A O 1
ATOM 2325 N N . ASP A 1 290 ? 11.129 -20.563 -7.893 1.00 94.19 290 ASP A N 1
ATOM 2326 C CA . ASP A 1 290 ? 10.384 -19.384 -8.350 1.00 94.19 290 ASP A CA 1
ATOM 2327 C C . ASP A 1 290 ? 8.896 -19.687 -8.360 1.00 94.19 290 ASP A C 1
ATOM 2329 O O . ASP A 1 290 ? 8.482 -20.817 -8.625 1.00 94.19 290 ASP A O 1
ATOM 2333 N N . ILE A 1 291 ? 8.095 -18.654 -8.142 1.00 95.25 291 ILE A N 1
ATOM 2334 C CA . ILE A 1 291 ? 6.643 -18.736 -8.201 1.00 95.25 291 ILE A CA 1
ATOM 2335 C C . ILE A 1 291 ? 6.186 -17.775 -9.289 1.00 95.25 291 ILE A C 1
ATOM 2337 O O . ILE A 1 291 ? 6.516 -16.601 -9.248 1.00 95.25 291 ILE A O 1
ATOM 2341 N N . THR A 1 292 ? 5.439 -18.264 -10.273 1.00 96.06 292 THR A N 1
ATOM 2342 C CA . THR A 1 292 ? 4.841 -17.424 -11.316 1.00 96.06 292 THR A CA 1
ATOM 2343 C C . THR A 1 292 ? 3.326 -17.442 -11.181 1.00 96.06 292 THR A C 1
ATOM 2345 O O . THR A 1 292 ? 2.694 -18.494 -11.266 1.00 96.06 292 THR A O 1
ATOM 2348 N N . PHE A 1 293 ? 2.741 -16.265 -10.997 1.00 96.69 293 PHE A N 1
ATOM 2349 C CA . PHE A 1 293 ? 1.306 -16.035 -10.933 1.00 96.69 293 PHE A CA 1
ATOM 2350 C C . PHE A 1 293 ? 0.793 -15.656 -12.323 1.00 96.69 293 PHE A C 1
ATOM 2352 O O . PHE A 1 293 ? 1.051 -14.560 -12.832 1.00 96.69 293 PHE A O 1
ATOM 2359 N N . VAL A 1 294 ? 0.058 -16.575 -12.944 1.00 96.44 294 VAL A N 1
ATOM 2360 C CA . VAL A 1 294 ? -0.599 -16.354 -14.233 1.00 96.44 294 VAL A CA 1
ATOM 2361 C C . VAL A 1 294 ? -1.989 -15.789 -13.970 1.00 96.44 294 VAL A C 1
ATOM 2363 O O . VAL A 1 294 ? -2.804 -16.416 -13.293 1.00 96.44 294 VAL A O 1
ATOM 2366 N N . LYS A 1 295 ? -2.256 -14.593 -14.496 1.00 96.06 295 LYS A N 1
ATOM 2367 C CA . LYS A 1 295 ? -3.543 -13.911 -14.339 1.00 96.06 295 LYS A CA 1
ATOM 2368 C C . LYS A 1 295 ? -4.619 -14.501 -15.256 1.00 96.06 295 LYS A C 1
ATOM 2370 O O . LYS A 1 295 ? -4.302 -15.074 -16.295 1.00 96.06 295 LYS A O 1
ATOM 2375 N N . LYS A 1 296 ? -5.886 -14.295 -14.890 1.00 96.00 296 LYS A N 1
ATOM 2376 C CA . LYS A 1 296 ? -7.079 -14.630 -15.691 1.00 96.00 296 LYS A CA 1
ATOM 2377 C C . LYS A 1 296 ? -7.102 -13.904 -17.032 1.00 96.00 296 LYS A C 1
ATOM 2379 O O . LYS A 1 296 ? -7.482 -14.472 -18.051 1.00 96.00 296 LYS A O 1
ATOM 2384 N N . ASP A 1 297 ? -6.675 -12.646 -17.030 1.00 93.88 297 ASP A N 1
ATOM 2385 C CA . ASP A 1 297 ? -6.458 -11.875 -18.246 1.00 93.88 297 ASP A CA 1
ATOM 2386 C C . ASP A 1 297 ? -5.070 -12.185 -18.826 1.00 93.88 297 ASP A C 1
ATOM 2388 O O . ASP A 1 297 ? -4.062 -11.612 -18.409 1.00 93.88 297 ASP A O 1
ATOM 2392 N N . TYR A 1 298 ? -5.024 -13.083 -19.814 1.00 93.50 298 TYR A N 1
ATOM 2393 C CA . TYR A 1 298 ? -3.784 -13.487 -20.487 1.00 93.50 298 TYR A CA 1
ATOM 2394 C C . TYR A 1 298 ? -3.140 -12.392 -21.353 1.00 93.50 298 TYR A C 1
ATOM 2396 O O . TYR A 1 298 ? -2.052 -12.611 -21.888 1.00 93.50 298 TYR A O 1
ATOM 2404 N N . SER A 1 299 ? -3.771 -11.221 -21.513 1.00 93.56 299 SER A N 1
ATOM 2405 C CA . SER A 1 299 ? -3.113 -10.061 -22.128 1.00 93.56 299 SER A CA 1
ATOM 2406 C C . SER A 1 299 ? -2.132 -9.373 -21.170 1.00 93.56 299 SER A C 1
ATOM 2408 O O . SER A 1 299 ? -1.204 -8.691 -21.614 1.00 93.56 299 SER A O 1
ATOM 2410 N N . GLN A 1 300 ? -2.298 -9.580 -19.859 1.00 89.88 300 GLN A N 1
ATOM 2411 C CA . GLN A 1 300 ? -1.392 -9.065 -18.842 1.00 89.88 300 GLN A CA 1
ATOM 2412 C C . GLN A 1 300 ? -0.197 -9.996 -18.661 1.00 89.88 300 GLN A C 1
ATOM 2414 O O . GLN A 1 300 ? -0.323 -11.221 -18.665 1.00 89.88 300 GLN A O 1
ATOM 2419 N N . MET A 1 301 ? 0.980 -9.406 -18.449 1.00 91.50 301 MET A N 1
ATOM 2420 C CA . MET A 1 301 ? 2.166 -10.196 -18.136 1.00 91.50 301 MET A CA 1
ATOM 2421 C C . MET A 1 301 ? 1.995 -10.920 -16.790 1.00 91.50 301 MET A C 1
ATOM 2423 O O . MET A 1 301 ? 1.513 -10.304 -15.830 1.00 91.50 301 MET A O 1
ATOM 2427 N N . PRO A 1 302 ? 2.410 -12.198 -16.699 1.00 92.50 302 PRO A N 1
ATOM 2428 C CA . PRO A 1 302 ? 2.492 -12.904 -15.430 1.00 92.50 302 PRO A CA 1
ATOM 2429 C C . PRO A 1 302 ? 3.394 -12.169 -14.439 1.00 92.50 302 PRO A C 1
ATOM 2431 O O . PRO A 1 302 ? 4.357 -11.503 -14.827 1.00 92.50 302 PRO A O 1
ATOM 2434 N N . VAL A 1 303 ? 3.088 -12.323 -13.155 1.00 93.25 303 VAL A N 1
ATOM 2435 C CA . VAL A 1 303 ? 3.914 -11.800 -12.063 1.00 93.25 303 VAL A CA 1
ATOM 2436 C C . VAL A 1 303 ? 4.817 -12.930 -11.580 1.00 93.25 303 VAL A C 1
ATOM 2438 O O . VAL A 1 303 ? 4.325 -14.032 -11.351 1.00 93.25 303 VAL A O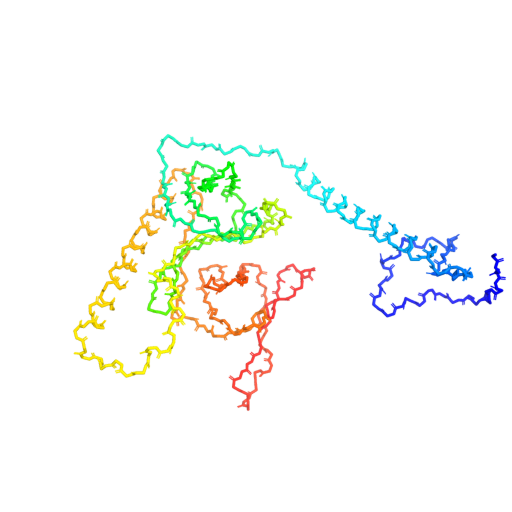 1
ATOM 2441 N N . ARG A 1 304 ? 6.119 -12.674 -11.459 1.00 88.94 304 ARG A N 1
ATOM 2442 C CA . ARG A 1 304 ? 7.125 -13.635 -10.989 1.00 88.94 304 ARG A CA 1
ATOM 2443 C C . ARG A 1 304 ? 7.762 -13.136 -9.700 1.00 88.94 304 ARG A C 1
ATOM 2445 O O . ARG A 1 304 ? 7.894 -11.899 -9.587 1.00 88.94 304 ARG A O 1
#

Radius of gyration: 26.62 Å; chains: 1; bounding box: 54×55×88 Å

Secondary structure (DSSP, 8-state):
----------------TT--GGGS----TT-----------S-HHHHHHHHHHHHHHHHHHHHHHHHHHHHHHHHSS--PPP---SS--EEEEEEEES-SSSSS--EEEEEE-SSEEEEEETTS--EEEEEGGGEEEEEEE---TT-SEEEEEEEEEEEEEETTEEEEEEEEEEESS-----TTS-S---TT-HHHHHHHHHHHHHHHHHHHHHHHHHHHHHTSTT-----B---GGG-EEE-SSSS-EEEEE-SSEEEE-SSSS-EEEEGGGEEEEEEES--TT-S--EEEEEESSTTSPPB-

pLDDT: mean 81.98, std 18.55, range [24.53, 98.19]

Foldseek 3Di:
DDPDDDPPDPDDDPDDPPDDPVVDDPDDVPDDDDPDDDDDDPDPVVVVVVVVVVVVVVVVVVVVVVVVVVVVVVVVDDPDDFAADPDWQKDAQKWKPPDQDDPDTFGFMWTAGQFWIWTQTPPDRDIDTDGLVQFPAWAWEADDDPFQKTKIKTQGPAFDDRNHDTDRIMMIIDGLDDPPVPPVPPPDDDPPPPVVVVVVVSSVVSSVVVRVSSVVSQVRNVVRPPRPDHHWYFPQVPWDWDPLDNDIFIWTDTPQWIWGDSDPPIDIGGNVQFDDKDWAPPDPPDPDIDIWTCGPPNVDDIGD

Organism: Polarella glacialis (NCBI:txid89957)

Sequence (304 aa):
VMLNDALLTHQLPRAPQGKSEGDFPPASAQRLYVKELNFQSRVKENFDSIINSHKEVQRRMKHREVESEVKKDSSGTQAQILQTLRSFPCLRDLSMRPNLGSGRRSFGTLEAHSNGFRFSARGSNEKVDIFYNQIAHSIYEPCEDQSLIVLVHFHLKEPIMIGKKRSQDVQFFTEVAPQTEDLSARKSGNAHDPDEILEEQREQEMKSRLNQVFHDFSTKVEAIDSCPVKFDIPFKDLAFFGVPNKSSVRLVPCTSALVSLQEWPPFCLDMDQVEIVVFERALLNLRECDITFVKKDYSQMPVR

InterPro domains:
  IPR011993 PH-like domain superfamily [G3DSA:2.30.29.30] (233-304)
  IPR013719 Histone chaperone RTT106/FACT complex subunit SPT16-like, middle domain [PF08512] (242-298)
  IPR013953 FACT complex subunit SPT16, middle domain [SM01286] (1-119)
  IPR040258 FACT complex subunit Spt16 [PTHR13980] (28-304)
  IPR056595 FACT complex subunit SPT16, PH-like domain [PF24824] (90-221)